Protein AF-A0A1E4SKK8-F1 (afdb_monomer_lite)

InterPro domains:
  IPR018789 Flocculin 11 domain [PF10182] (3-134)
  IPR018789 Flocculin 11 domain [PS51824] (1-191)
  IPR018789 Flocculin 11 domain [SM01213] (1-143)

Foldseek 3Di:
DPQDPFWDFAKAKDWQEWEDDDDQKIWTKIKMAGVVQLVCQLQCVVQWQFKWKADLVPDRIDTQDRSDPPHVFPGPRTGIDIDMHRFDDDLQWTWGDQFIKIKTARPDPDCDPSNVLCVVRGPNIDIQGEDPCQDPDPPDPPNRPHDPDDDDDDDDDDDRDDDDDDSVCSNVRTDSDSYYYIDIDHDPDDD

Organism: NCBI:txid984487

Radius of gyration: 17.77 Å; chains: 1; bounding box: 46×43×48 Å

Structure (mmCIF, N/CA/C/O backbone):
data_AF-A0A1E4SKK8-F1
#
_entry.id   AF-A0A1E4SKK8-F1
#
loop_
_atom_site.group_PDB
_atom_site.id
_atom_site.type_symbol
_atom_site.label_atom_id
_atom_site.label_alt_id
_atom_site.label_comp_id
_atom_site.label_asym_id
_atom_site.label_entity_id
_atom_site.label_seq_id
_atom_site.pdbx_PDB_ins_code
_atom_site.Cartn_x
_atom_site.Cartn_y
_atom_site.Cartn_z
_atom_site.occupancy
_atom_site.B_iso_or_equiv
_atom_site.auth_seq_id
_atom_site.auth_comp_id
_atom_site.auth_asym_id
_atom_site.auth_atom_id
_atom_site.pdbx_PDB_model_num
ATOM 1 N N . MET A 1 1 ? 1.471 24.139 2.148 1.00 39.22 1 MET A N 1
ATOM 2 C CA . MET A 1 1 ? 1.283 22.755 1.668 1.00 39.22 1 MET A CA 1
ATOM 3 C C . MET A 1 1 ? 2.633 22.273 1.172 1.00 39.22 1 MET A C 1
ATOM 5 O O . MET A 1 1 ? 3.193 22.936 0.310 1.00 39.22 1 MET A O 1
ATOM 9 N N . LYS A 1 2 ? 3.215 21.231 1.780 1.00 38.38 2 LYS A N 1
ATOM 10 C CA . LYS A 1 2 ? 4.421 20.597 1.225 1.00 38.38 2 LYS A CA 1
ATOM 11 C C . LYS A 1 2 ? 3.991 19.900 -0.062 1.00 38.38 2 LYS A C 1
ATOM 13 O O . LYS A 1 2 ? 3.121 19.039 -0.012 1.00 38.38 2 LYS A O 1
ATOM 18 N N . THR A 1 3 ? 4.541 20.325 -1.191 1.00 46.66 3 THR A N 1
ATOM 19 C CA . THR A 1 3 ? 4.382 19.633 -2.468 1.00 46.66 3 THR A CA 1
ATOM 20 C C . THR A 1 3 ? 4.998 18.249 -2.308 1.00 46.66 3 THR A C 1
ATOM 22 O O . THR A 1 3 ? 6.151 18.139 -1.888 1.00 46.66 3 THR A O 1
ATOM 25 N N . PHE A 1 4 ? 4.217 17.205 -2.561 1.00 59.50 4 PHE A N 1
ATOM 26 C CA . PHE A 1 4 ? 4.736 15.848 -2.658 1.00 59.50 4 PHE A CA 1
ATOM 27 C C . PHE A 1 4 ? 5.831 15.827 -3.736 1.00 59.50 4 PHE A C 1
ATOM 29 O O . PHE A 1 4 ? 5.624 16.352 -4.828 1.00 59.50 4 PHE A O 1
ATOM 36 N N . SER A 1 5 ? 7.016 15.321 -3.390 1.00 60.34 5 SER A N 1
ATOM 37 C CA . SER A 1 5 ? 8.196 15.304 -4.269 1.00 60.34 5 SER A CA 1
ATOM 38 C C . SER A 1 5 ? 8.601 13.897 -4.703 1.00 60.34 5 SER A C 1
ATOM 40 O O . SER A 1 5 ? 9.647 13.754 -5.327 1.00 60.34 5 SER A O 1
ATOM 42 N N . GLY A 1 6 ? 7.838 12.879 -4.299 1.00 76.25 6 GLY A N 1
ATOM 43 C CA . GLY A 1 6 ? 8.097 11.498 -4.684 1.00 76.25 6 GLY A CA 1
ATOM 44 C C . GLY A 1 6 ? 7.438 11.165 -6.014 1.00 76.25 6 GLY A C 1
ATOM 45 O O . GLY A 1 6 ? 6.439 11.776 -6.391 1.00 76.25 6 GLY A O 1
ATOM 46 N N . ASN A 1 7 ? 7.978 10.178 -6.715 1.00 90.62 7 ASN A N 1
ATOM 47 C CA . ASN A 1 7 ? 7.361 9.639 -7.918 1.00 90.62 7 ASN A CA 1
ATOM 48 C C . ASN A 1 7 ? 6.843 8.238 -7.609 1.00 90.62 7 ASN A C 1
ATOM 50 O O . ASN A 1 7 ? 7.615 7.292 -7.487 1.00 90.62 7 ASN A O 1
ATOM 54 N N . VAL A 1 8 ? 5.527 8.095 -7.479 1.00 94.19 8 VAL A N 1
ATOM 55 C CA . VAL A 1 8 ? 4.884 6.802 -7.202 1.00 94.19 8 VAL A CA 1
ATOM 56 C C . VAL A 1 8 ? 3.821 6.512 -8.251 1.00 94.19 8 VAL A C 1
ATOM 58 O O . VAL A 1 8 ? 3.273 7.459 -8.820 1.00 94.19 8 VAL A O 1
ATOM 61 N N . PRO A 1 9 ? 3.482 5.240 -8.510 1.00 94.25 9 PRO A N 1
ATOM 62 C CA . PRO A 1 9 ? 2.354 4.913 -9.369 1.00 94.25 9 PRO A CA 1
ATOM 63 C C . PRO A 1 9 ? 1.042 5.508 -8.841 1.00 94.25 9 PRO A C 1
ATOM 65 O O . PRO A 1 9 ? 0.829 5.633 -7.634 1.00 94.25 9 PRO A O 1
ATOM 68 N N . GLN A 1 10 ? 0.109 5.836 -9.725 1.00 94.75 10 GLN A N 1
ATOM 69 C CA . GLN A 1 10 ? -1.277 6.065 -9.324 1.00 94.75 10 GLN A CA 1
ATOM 70 C C . GLN A 1 10 ? -1.830 4.790 -8.695 1.00 94.75 10 GLN A C 1
ATOM 72 O O . GLN A 1 10 ? -1.583 3.688 -9.186 1.00 94.75 10 GLN A O 1
ATOM 77 N N . ALA A 1 11 ? -2.580 4.943 -7.610 1.00 96.12 11 ALA A N 1
ATOM 78 C CA . ALA A 1 11 ? -3.165 3.823 -6.898 1.00 96.12 11 ALA A CA 1
ATOM 79 C C . ALA A 1 11 ? -4.539 4.174 -6.333 1.00 96.12 11 ALA A C 1
ATOM 81 O O . ALA A 1 11 ? -4.875 5.334 -6.094 1.00 96.12 11 ALA A O 1
ATOM 82 N N . SER A 1 12 ? -5.324 3.131 -6.116 1.00 94.31 12 SER A N 1
ATOM 83 C CA . SER A 1 12 ? -6.617 3.156 -5.459 1.00 94.31 12 SER A CA 1
ATOM 84 C C . SER A 1 12 ? -6.571 2.263 -4.228 1.00 94.31 12 SER A C 1
ATOM 86 O O . SER A 1 12 ? -5.898 1.230 -4.200 1.00 94.31 12 SER A O 1
ATOM 88 N N . PHE A 1 13 ? -7.289 2.691 -3.199 1.00 94.69 13 PHE A N 1
ATOM 89 C CA . PHE A 1 13 ? -7.368 2.007 -1.922 1.00 94.69 13 PHE A CA 1
ATOM 90 C C . PHE A 1 13 ? -8.811 2.009 -1.452 1.00 94.69 13 PHE A C 1
ATOM 92 O O . PHE A 1 13 ? -9.490 3.036 -1.496 1.00 94.69 13 PHE A O 1
ATOM 99 N N . SER A 1 14 ? -9.287 0.849 -1.020 1.00 93.25 14 SER A N 1
ATOM 100 C CA . SER A 1 14 ? -10.635 0.701 -0.487 1.00 93.25 14 SER A CA 1
ATOM 101 C C . SER A 1 14 ? -10.693 -0.408 0.549 1.00 93.25 14 SER A C 1
ATOM 103 O O . SER A 1 14 ? -9.927 -1.370 0.509 1.00 93.25 14 SER A O 1
ATOM 105 N N . VAL A 1 15 ? -11.647 -0.296 1.464 1.00 92.38 15 VAL A N 1
ATOM 106 C CA . VAL A 1 15 ? -11.961 -1.344 2.433 1.00 92.38 15 VAL A CA 1
ATOM 107 C C . VAL A 1 15 ? -13.274 -1.995 2.024 1.00 92.38 15 VAL A C 1
ATOM 109 O O . VAL A 1 15 ? -14.270 -1.301 1.816 1.00 92.38 15 VAL A O 1
ATOM 112 N N . SER A 1 16 ? -13.274 -3.320 1.891 1.00 90.75 16 SER A N 1
ATOM 113 C CA . SER A 1 16 ? -14.461 -4.090 1.493 1.00 90.75 16 SER A CA 1
ATOM 114 C C . SER A 1 16 ? -15.176 -4.734 2.678 1.00 90.75 16 SER A C 1
ATOM 116 O O . SER A 1 16 ? -16.382 -4.964 2.596 1.00 90.75 16 SER A O 1
ATOM 118 N N . ASP A 1 17 ? -14.462 -4.998 3.775 1.00 90.44 17 ASP A N 1
ATOM 119 C CA . ASP A 1 17 ? -15.021 -5.633 4.968 1.00 90.44 17 ASP A CA 1
ATOM 120 C C . ASP A 1 17 ? -14.315 -5.179 6.253 1.00 90.44 17 ASP A C 1
ATOM 122 O O . ASP A 1 17 ? -13.115 -4.893 6.255 1.00 90.44 17 ASP A O 1
ATOM 126 N N . VAL A 1 18 ? -15.076 -5.130 7.348 1.00 91.19 18 VAL A N 1
ATOM 127 C CA . VAL A 1 18 ? -14.605 -4.784 8.693 1.00 91.19 18 VAL A CA 1
ATOM 128 C C . VAL A 1 18 ? -15.325 -5.655 9.716 1.00 91.19 18 VAL A C 1
ATOM 130 O O . VAL A 1 18 ? -16.541 -5.572 9.869 1.00 91.19 18 VAL A O 1
ATOM 133 N N . ALA A 1 19 ? -14.565 -6.416 10.498 1.00 91.00 19 ALA A N 1
ATOM 134 C CA . ALA A 1 19 ? -15.075 -7.239 11.585 1.00 91.00 19 ALA A CA 1
ATOM 135 C C . ALA A 1 19 ? -14.445 -6.836 12.924 1.00 91.00 19 ALA A C 1
ATOM 137 O O . ALA A 1 19 ? -13.225 -6.858 13.095 1.00 91.00 19 ALA A O 1
ATOM 138 N N . TRP A 1 20 ? -15.281 -6.492 13.903 1.00 92.62 20 TRP A N 1
ATOM 139 C CA . TRP A 1 20 ? -14.826 -6.204 15.264 1.00 92.62 20 TRP A CA 1
ATOM 140 C C . TRP A 1 20 ? -14.295 -7.466 15.953 1.00 92.62 20 TRP A C 1
ATOM 142 O O . TRP A 1 20 ? -14.904 -8.534 15.860 1.00 92.62 20 TRP A O 1
ATOM 152 N N . VAL A 1 21 ? -13.169 -7.332 16.660 1.00 90.50 21 VAL A N 1
ATOM 153 C CA . VAL A 1 21 ? -12.553 -8.416 17.437 1.00 90.50 21 VAL A CA 1
ATOM 154 C C . VAL A 1 21 ? -12.717 -8.165 18.933 1.00 90.50 21 VAL A C 1
ATOM 156 O O . VAL A 1 21 ? -13.334 -8.970 19.625 1.00 90.50 21 VAL A O 1
ATOM 159 N N . LYS A 1 22 ? -12.140 -7.069 19.437 1.00 90.19 22 LYS A N 1
ATOM 160 C CA . LYS A 1 22 ? -12.243 -6.612 20.833 1.00 90.19 22 LYS A CA 1
ATOM 161 C C . LYS A 1 22 ? -11.753 -5.176 20.939 1.00 90.19 22 LYS A C 1
ATOM 163 O O . LYS A 1 22 ? -10.887 -4.794 20.165 1.00 90.19 22 LYS A O 1
ATOM 168 N N . ASP A 1 23 ? -12.240 -4.407 21.907 1.00 90.56 23 ASP A N 1
ATOM 169 C CA . ASP A 1 23 ? -11.807 -3.018 22.120 1.00 90.56 23 ASP A CA 1
ATOM 170 C C . ASP A 1 23 ? -11.798 -2.222 20.798 1.00 90.56 23 ASP A C 1
ATOM 172 O O . ASP A 1 23 ? -12.817 -2.184 20.103 1.00 90.56 23 ASP A O 1
ATOM 176 N N . ASP A 1 24 ? -10.644 -1.662 20.431 1.00 92.38 24 ASP A N 1
ATOM 177 C CA . ASP A 1 24 ? -10.408 -0.923 19.189 1.00 92.38 24 ASP A CA 1
ATOM 178 C C . ASP A 1 24 ? -9.701 -1.780 18.117 1.00 92.38 24 ASP A C 1
ATOM 180 O O . ASP A 1 24 ? -9.084 -1.257 17.195 1.00 92.38 24 ASP A O 1
ATOM 184 N N . LEU A 1 25 ? -9.766 -3.105 18.249 1.00 94.50 25 LEU A N 1
ATOM 185 C CA . LEU A 1 25 ? -9.138 -4.086 17.370 1.00 94.50 25 LEU A CA 1
ATOM 186 C C . LEU A 1 25 ? -10.151 -4.645 16.364 1.00 94.50 25 LEU A C 1
ATOM 188 O O . LEU A 1 25 ? -11.196 -5.185 16.746 1.00 94.50 25 LEU A O 1
ATOM 192 N N . PHE A 1 26 ? -9.808 -4.574 15.081 1.00 93.94 26 PHE A N 1
ATOM 193 C CA . PHE A 1 26 ? -10.668 -4.977 13.971 1.00 93.94 26 PHE A CA 1
ATOM 194 C C . PHE A 1 26 ? -9.885 -5.807 12.957 1.00 93.94 26 PHE A C 1
ATOM 196 O O . PHE A 1 26 ? -8.715 -5.543 12.701 1.00 93.94 26 PHE A O 1
ATOM 203 N N . LYS A 1 27 ? -10.534 -6.798 12.347 1.00 95.25 27 LYS A N 1
ATOM 204 C CA . LYS A 1 27 ? -10.069 -7.399 11.095 1.00 95.25 27 LYS A CA 1
ATOM 205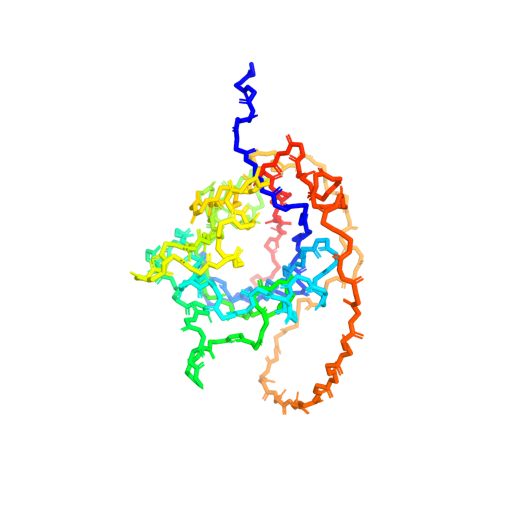 C C . LYS A 1 27 ? -10.627 -6.572 9.949 1.00 95.25 27 LYS A C 1
ATOM 207 O O . LYS A 1 27 ? -11.838 -6.394 9.877 1.00 95.25 27 LYS A O 1
ATOM 212 N N . VAL A 1 28 ? -9.762 -6.070 9.083 1.00 94.81 28 VAL A N 1
ATOM 213 C CA . VAL A 1 28 ? -10.143 -5.208 7.965 1.00 94.81 28 VAL A CA 1
ATOM 214 C C . VAL A 1 28 ? -9.631 -5.814 6.672 1.00 94.81 28 VAL A C 1
ATOM 216 O O . VAL A 1 28 ? -8.448 -6.131 6.571 1.00 94.81 28 VAL A O 1
ATOM 219 N N . THR A 1 29 ? -10.519 -5.972 5.693 1.00 96.00 29 THR A N 1
ATOM 220 C CA . THR A 1 29 ? -10.161 -6.424 4.346 1.00 96.00 29 THR A CA 1
ATOM 221 C C . THR A 1 29 ? -9.869 -5.217 3.473 1.00 96.00 29 THR A C 1
ATOM 223 O O . THR A 1 29 ? -10.766 -4.460 3.093 1.00 96.00 29 THR A O 1
ATOM 226 N N . ILE A 1 30 ? -8.584 -5.039 3.197 1.00 96.56 30 ILE A N 1
ATOM 227 C CA . ILE A 1 30 ? -8.019 -3.947 2.417 1.00 96.56 30 ILE A CA 1
ATOM 228 C C . ILE A 1 30 ? -7.865 -4.410 0.977 1.00 96.56 30 ILE A C 1
ATOM 230 O O . ILE A 1 30 ? -7.346 -5.496 0.740 1.00 96.56 30 ILE A O 1
ATOM 234 N N . ASN A 1 31 ? -8.254 -3.558 0.034 1.00 97.06 31 ASN A N 1
ATOM 235 C CA . ASN A 1 31 ? -8.040 -3.746 -1.393 1.00 97.06 31 ASN A CA 1
ATOM 236 C C . ASN A 1 31 ? -7.175 -2.597 -1.901 1.00 97.06 31 ASN A C 1
ATOM 238 O O . ASN A 1 31 ? -7.507 -1.424 -1.696 1.00 97.06 31 ASN A O 1
ATOM 242 N N . PHE A 1 32 ? -6.093 -2.946 -2.579 1.00 97.81 32 PHE A N 1
ATOM 243 C CA . PHE A 1 32 ? -5.159 -2.002 -3.166 1.00 97.81 32 PHE A CA 1
ATOM 244 C C . PHE A 1 32 ? -4.953 -2.351 -4.634 1.00 97.81 32 PHE A C 1
ATOM 246 O O . PHE A 1 32 ? -4.775 -3.518 -4.983 1.00 97.81 32 PHE A O 1
ATOM 253 N N . GLU A 1 33 ? -4.974 -1.339 -5.492 1.00 97.69 33 GLU A N 1
ATOM 254 C CA . GLU A 1 33 ? -4.747 -1.509 -6.921 1.00 97.69 33 GLU A CA 1
ATOM 255 C C . GLU A 1 33 ? -4.051 -0.283 -7.508 1.00 97.69 33 GLU A C 1
ATOM 257 O O . GLU A 1 33 ? -4.553 0.835 -7.411 1.00 97.69 33 GLU A O 1
ATOM 262 N N . THR A 1 34 ? -2.906 -0.512 -8.142 1.00 95.25 34 THR A N 1
ATOM 263 C CA . THR A 1 34 ? -2.186 0.475 -8.954 1.00 95.25 34 THR A CA 1
ATOM 264 C C . THR A 1 34 ? -2.818 0.634 -10.335 1.00 95.25 34 THR A C 1
ATOM 266 O O . THR A 1 34 ? -3.520 -0.251 -10.833 1.00 95.25 34 THR A O 1
ATOM 269 N N . ILE A 1 35 ? -2.542 1.762 -10.983 1.00 91.88 35 ILE A N 1
ATOM 270 C CA . ILE A 1 35 ? -2.867 1.969 -12.391 1.00 91.88 35 ILE A CA 1
ATOM 271 C C . ILE A 1 35 ? -2.206 0.886 -13.243 1.00 91.88 35 ILE A C 1
ATOM 273 O O . ILE A 1 35 ? -1.032 0.574 -13.065 1.00 91.88 35 ILE A O 1
ATOM 277 N N . GLU A 1 36 ? -2.968 0.306 -14.172 1.00 91.38 36 GLU A N 1
ATOM 278 C CA . GLU A 1 36 ? -2.446 -0.700 -15.110 1.00 91.38 36 GLU A CA 1
ATOM 279 C C . GLU A 1 36 ? -1.759 -1.880 -14.393 1.00 91.38 36 GLU A C 1
ATOM 281 O O . GLU A 1 36 ? -0.770 -2.444 -14.866 1.00 91.38 36 GLU A O 1
ATOM 286 N N . SER A 1 37 ? -2.326 -2.267 -13.244 1.00 91.06 37 SER A N 1
ATOM 287 C CA . SER A 1 37 ? -1.807 -3.272 -12.315 1.00 91.06 37 SER A CA 1
ATOM 288 C C . SER A 1 37 ? -1.285 -4.539 -13.000 1.00 91.06 37 SER A C 1
ATOM 290 O O . SER A 1 37 ? -0.151 -4.953 -12.757 1.00 91.06 37 SER A O 1
ATOM 292 N N . ALA A 1 38 ? -2.052 -5.127 -13.918 1.00 89.81 38 ALA A N 1
ATOM 293 C CA . ALA A 1 38 ? -1.635 -6.321 -14.651 1.00 89.81 38 ALA A CA 1
ATOM 294 C C . ALA A 1 38 ? -0.331 -6.119 -15.449 1.00 89.81 38 ALA A C 1
ATOM 296 O O . ALA A 1 38 ? 0.523 -7.003 -15.445 1.00 89.81 38 ALA A O 1
ATOM 297 N N . LYS A 1 39 ? -0.150 -4.956 -16.093 1.00 89.88 39 LYS A N 1
ATOM 298 C CA . LYS A 1 39 ? 1.061 -4.632 -16.867 1.00 89.88 39 LYS A CA 1
ATOM 299 C C . LYS A 1 39 ? 2.254 -4.380 -15.951 1.00 89.88 39 LYS A C 1
ATOM 301 O O . LYS A 1 39 ? 3.341 -4.878 -16.229 1.00 89.88 39 LYS A O 1
ATOM 306 N N . LEU A 1 40 ? 2.050 -3.631 -14.864 1.00 90.88 40 LEU A N 1
ATOM 307 C CA . LEU A 1 40 ? 3.099 -3.379 -13.874 1.00 90.88 40 LEU A CA 1
ATOM 308 C C . LEU A 1 40 ? 3.578 -4.681 -13.233 1.00 90.88 40 LEU A C 1
ATOM 310 O O . LEU A 1 40 ? 4.779 -4.902 -13.126 1.00 90.88 40 LEU A O 1
ATOM 314 N N . PHE A 1 41 ? 2.647 -5.562 -12.870 1.00 92.06 41 PHE A N 1
ATOM 315 C CA . PHE A 1 41 ? 2.979 -6.849 -12.276 1.00 92.06 41 PHE A CA 1
ATOM 316 C C . PHE A 1 41 ? 3.736 -7.741 -13.256 1.00 92.06 41 PHE A C 1
ATOM 318 O O . PHE A 1 41 ? 4.846 -8.167 -12.958 1.00 92.06 41 PHE A O 1
ATOM 325 N N . ALA A 1 42 ? 3.186 -7.950 -14.457 1.00 89.31 42 ALA A N 1
ATOM 326 C CA . ALA A 1 42 ? 3.810 -8.803 -15.466 1.00 89.31 42 ALA A CA 1
ATOM 327 C C . ALA A 1 42 ? 5.238 -8.361 -15.819 1.00 89.31 42 ALA A C 1
ATOM 329 O O . ALA A 1 42 ? 6.076 -9.204 -16.122 1.00 89.31 42 ALA A O 1
ATOM 330 N N . LYS A 1 43 ? 5.516 -7.051 -15.776 1.00 88.00 43 LYS A N 1
ATOM 331 C CA . LYS A 1 43 ? 6.822 -6.503 -16.141 1.00 88.00 43 LYS A CA 1
ATOM 332 C C . LYS A 1 43 ? 7.817 -6.401 -14.983 1.00 88.00 43 LYS A C 1
ATOM 334 O O . LYS A 1 43 ? 9.009 -6.543 -15.225 1.00 88.00 43 LYS A O 1
ATOM 339 N N . PHE A 1 44 ? 7.361 -6.104 -13.768 1.00 89.38 44 PHE A N 1
ATOM 340 C CA . PHE A 1 44 ? 8.243 -5.694 -12.667 1.00 89.38 44 PHE A CA 1
ATOM 341 C C . PHE A 1 44 ? 8.132 -6.567 -11.402 1.00 89.38 44 PHE A C 1
ATOM 343 O O . PHE A 1 44 ? 8.752 -6.238 -10.396 1.00 89.38 44 PHE A O 1
ATOM 350 N N . GLN A 1 45 ? 7.373 -7.671 -11.417 1.00 89.00 45 GLN A N 1
ATOM 351 C CA . GLN A 1 45 ? 7.212 -8.562 -10.248 1.00 89.00 45 GLN A CA 1
ATOM 352 C C . GLN A 1 45 ? 8.518 -9.062 -9.638 1.00 89.00 45 GLN A C 1
ATOM 354 O O . GLN A 1 45 ? 8.613 -9.115 -8.415 1.00 89.00 45 GLN A O 1
ATOM 359 N N . ASP A 1 46 ? 9.520 -9.352 -10.465 1.00 88.19 46 ASP A N 1
ATOM 360 C CA . ASP A 1 46 ? 10.803 -9.889 -10.005 1.00 88.19 46 ASP A CA 1
ATOM 361 C C . ASP A 1 46 ? 11.754 -8.791 -9.490 1.00 88.19 46 ASP A C 1
ATOM 363 O O . ASP A 1 46 ? 12.797 -9.088 -8.912 1.00 88.19 46 ASP A O 1
ATOM 367 N N . GLU A 1 47 ? 11.396 -7.516 -9.678 1.00 90.31 47 GLU A N 1
ATOM 368 C CA . GLU A 1 47 ? 12.219 -6.360 -9.300 1.00 90.31 47 GLU A CA 1
ATOM 369 C C . GLU A 1 47 ? 11.857 -5.794 -7.919 1.00 90.31 47 GLU A C 1
ATOM 371 O O . GLU A 1 47 ? 12.649 -5.071 -7.307 1.00 90.31 47 GLU A O 1
ATOM 376 N N . LEU A 1 48 ? 10.653 -6.087 -7.419 1.00 91.75 48 LEU A N 1
ATOM 377 C CA . LEU A 1 48 ? 10.219 -5.644 -6.099 1.00 91.75 48 LEU A CA 1
ATOM 378 C C . LEU A 1 48 ? 10.828 -6.553 -5.023 1.00 91.75 48 LEU A C 1
ATOM 380 O O . LEU A 1 48 ? 10.501 -7.735 -4.958 1.00 91.75 48 LEU A O 1
ATOM 384 N N . SER A 1 49 ? 11.656 -5.983 -4.140 1.00 93.56 49 SER A N 1
ATOM 385 C CA . SER A 1 49 ? 12.233 -6.708 -2.999 1.00 93.56 49 SER A CA 1
ATOM 386 C C . SER A 1 49 ? 11.151 -7.086 -1.996 1.00 93.56 49 SER A C 1
ATOM 388 O O . SER A 1 49 ? 11.022 -8.252 -1.633 1.00 93.56 49 SER A O 1
ATOM 390 N N . ASP A 1 50 ? 10.370 -6.105 -1.540 1.00 95.56 50 ASP A N 1
ATOM 391 C CA . ASP A 1 50 ? 9.305 -6.357 -0.578 1.00 95.56 50 ASP A CA 1
ATOM 392 C C . ASP A 1 50 ? 8.188 -5.306 -0.596 1.00 95.56 50 ASP A C 1
ATOM 394 O O . ASP A 1 50 ? 8.389 -4.135 -0.933 1.00 95.56 50 ASP A O 1
ATOM 398 N N . LEU A 1 51 ? 6.992 -5.760 -0.210 1.00 97.19 51 LEU A N 1
ATOM 399 C CA . LEU A 1 51 ? 5.833 -4.932 0.123 1.00 97.19 51 LEU A CA 1
ATOM 400 C C . LEU A 1 51 ? 5.452 -5.194 1.572 1.00 97.19 51 LEU A C 1
ATOM 402 O O . LEU A 1 51 ? 5.245 -6.349 1.964 1.00 97.19 51 LEU A O 1
ATOM 406 N N . LYS A 1 52 ? 5.282 -4.126 2.348 1.00 97.69 52 LYS A N 1
ATOM 407 C CA . LYS A 1 52 ? 4.857 -4.206 3.746 1.00 97.69 52 LYS A CA 1
ATOM 408 C C . LYS A 1 52 ? 3.683 -3.286 4.038 1.00 97.69 52 LYS A C 1
ATOM 410 O O . LYS A 1 52 ? 3.540 -2.228 3.429 1.00 97.69 52 LYS A O 1
ATOM 415 N N . LEU A 1 53 ? 2.867 -3.682 5.009 1.00 97.69 53 LEU A N 1
ATOM 416 C CA . LEU A 1 53 ? 1.988 -2.752 5.714 1.00 97.69 53 LEU A CA 1
ATOM 417 C C . LEU A 1 53 ? 2.684 -2.323 6.996 1.00 97.69 53 LEU A C 1
ATOM 419 O O . LEU A 1 53 ? 3.115 -3.182 7.760 1.00 97.69 53 LEU A O 1
ATOM 423 N N . GLU A 1 54 ? 2.774 -1.024 7.236 1.00 96.88 54 GLU A N 1
ATOM 424 C CA . GLU A 1 54 ? 3.375 -0.469 8.446 1.00 96.88 54 GLU A CA 1
ATOM 425 C C . GLU A 1 54 ? 2.315 0.218 9.312 1.00 96.88 54 GLU A C 1
ATOM 427 O O . GLU A 1 54 ? 1.270 0.663 8.824 1.00 96.88 54 GLU A O 1
ATOM 432 N N . ASN A 1 55 ? 2.595 0.302 10.614 1.00 95.81 55 ASN A N 1
ATOM 433 C CA . ASN A 1 55 ? 1.801 1.053 11.590 1.00 95.81 55 ASN A CA 1
ATOM 434 C C . ASN A 1 55 ? 0.327 0.615 11.659 1.00 95.81 55 ASN A C 1
ATOM 436 O O . ASN A 1 55 ? -0.591 1.430 11.752 1.00 95.81 55 ASN A O 1
ATOM 440 N N . THR A 1 56 ? 0.074 -0.696 11.674 1.00 94.12 56 THR A N 1
ATOM 441 C CA . THR A 1 56 ? -1.288 -1.245 11.845 1.00 94.12 56 THR A CA 1
ATOM 442 C C . THR A 1 56 ? -1.871 -1.002 13.245 1.00 94.12 56 THR A C 1
ATOM 444 O O . THR A 1 56 ? -3.051 -1.261 13.492 1.00 94.12 56 THR A O 1
ATOM 447 N N . GLY A 1 57 ? -1.035 -0.540 14.182 1.00 90.12 57 GLY A N 1
ATOM 448 C CA . GLY A 1 57 ? -1.356 -0.365 15.598 1.00 90.12 57 GLY A CA 1
ATOM 449 C C . GLY A 1 57 ? -1.405 -1.677 16.396 1.00 90.12 57 GLY A C 1
ATOM 450 O O . GLY A 1 57 ? -1.738 -1.653 17.584 1.00 90.12 57 GLY A O 1
ATOM 451 N N . VAL A 1 58 ? -1.084 -2.806 15.754 1.00 91.25 58 VAL A N 1
ATOM 452 C CA . VAL A 1 58 ? -0.963 -4.142 16.364 1.00 91.25 58 VAL A CA 1
ATOM 453 C C . VAL A 1 58 ? 0.449 -4.679 16.176 1.00 91.25 58 VAL A C 1
ATOM 455 O O . VAL A 1 58 ? 1.100 -5.051 17.146 1.00 91.25 58 VAL A O 1
ATOM 458 N N . GLU A 1 59 ? 0.900 -4.689 14.925 1.00 86.12 59 GLU A N 1
ATOM 459 C CA . GLU A 1 59 ? 2.255 -5.030 14.504 1.00 86.12 59 GLU A CA 1
ATOM 460 C C . GLU A 1 59 ? 2.856 -3.811 13.797 1.00 86.12 59 GLU A C 1
ATOM 462 O O . GLU A 1 59 ? 2.150 -3.112 13.054 1.00 86.12 59 GLU A O 1
ATOM 467 N N . ASP A 1 60 ? 4.143 -3.558 14.042 1.00 84.12 60 ASP A N 1
ATOM 468 C CA . ASP A 1 60 ? 4.861 -2.433 13.436 1.00 84.12 60 ASP A CA 1
ATOM 469 C C . ASP A 1 60 ? 4.983 -2.617 11.918 1.00 84.12 60 ASP A C 1
ATOM 471 O O . ASP A 1 60 ? 4.777 -1.667 11.167 1.00 84.12 60 ASP A O 1
ATOM 475 N N . GLU A 1 61 ? 5.227 -3.853 11.468 1.00 92.31 61 GLU A N 1
ATOM 476 C CA . GLU A 1 61 ? 5.347 -4.215 10.057 1.00 92.31 61 GLU A CA 1
ATOM 477 C C . GLU A 1 61 ? 4.706 -5.581 9.771 1.00 92.31 61 GLU A C 1
ATOM 479 O O . GLU A 1 61 ? 4.928 -6.555 10.490 1.00 92.31 61 GLU A O 1
ATOM 484 N N . ILE A 1 62 ? 3.975 -5.676 8.661 1.00 95.56 62 ILE A N 1
ATOM 485 C CA . ILE A 1 62 ? 3.423 -6.920 8.125 1.00 95.56 62 ILE A CA 1
ATOM 486 C C . ILE A 1 62 ? 3.981 -7.126 6.719 1.00 95.56 62 ILE A C 1
ATOM 488 O O . ILE A 1 62 ? 3.612 -6.400 5.798 1.00 95.56 62 ILE A O 1
ATOM 492 N N . LEU A 1 63 ? 4.827 -8.144 6.534 1.00 96.69 63 LEU A N 1
ATOM 493 C CA . LEU A 1 63 ? 5.305 -8.541 5.207 1.00 96.69 63 LEU A CA 1
ATOM 494 C C . LEU A 1 63 ? 4.149 -9.116 4.382 1.00 96.69 63 LEU A C 1
ATOM 496 O O . LEU A 1 63 ? 3.512 -10.091 4.790 1.00 96.69 63 LEU A O 1
ATOM 500 N N . MET A 1 64 ? 3.888 -8.491 3.237 1.00 97.00 64 MET A N 1
ATOM 501 C CA . MET A 1 64 ? 2.824 -8.866 2.309 1.00 97.00 64 MET A CA 1
ATOM 502 C C . MET A 1 64 ? 3.384 -9.589 1.092 1.00 97.00 64 MET A C 1
ATOM 504 O O . MET A 1 64 ? 2.854 -10.629 0.711 1.00 97.00 64 MET A O 1
ATOM 508 N N . TRP A 1 65 ? 4.460 -9.055 0.516 1.00 95.50 65 TRP A N 1
ATOM 509 C CA . TRP A 1 65 ? 5.129 -9.596 -0.662 1.00 95.50 65 TRP A CA 1
ATOM 510 C C . TRP A 1 65 ? 6.635 -9.607 -0.449 1.00 95.50 65 TRP A C 1
ATOM 512 O O . TRP A 1 65 ? 7.180 -8.643 0.083 1.00 95.50 65 TRP A O 1
ATOM 522 N N . ASP A 1 66 ? 7.279 -10.667 -0.913 1.00 93.62 66 ASP A N 1
ATOM 523 C CA . ASP A 1 66 ? 8.733 -10.824 -1.017 1.00 93.62 66 ASP A CA 1
ATOM 524 C C . ASP A 1 66 ? 9.146 -11.619 -2.274 1.00 93.62 66 ASP A C 1
ATOM 526 O O . ASP A 1 66 ? 10.264 -12.124 -2.363 1.00 93.62 66 ASP A O 1
ATOM 530 N N . GLY A 1 67 ? 8.214 -11.808 -3.219 1.00 87.94 67 GLY A N 1
ATOM 531 C CA . GLY A 1 67 ? 8.409 -12.614 -4.429 1.00 87.94 67 GLY A CA 1
ATOM 532 C C . GLY A 1 67 ? 8.489 -14.128 -4.193 1.00 87.94 67 GLY A C 1
ATOM 533 O O . GLY A 1 67 ? 8.640 -14.890 -5.146 1.00 87.94 67 GLY A O 1
ATOM 534 N N . SER A 1 68 ? 8.387 -14.599 -2.945 1.00 90.00 68 SER A N 1
ATOM 535 C CA . SER A 1 68 ? 8.446 -16.024 -2.615 1.00 90.00 68 SER A CA 1
ATOM 536 C C . SER A 1 68 ? 7.066 -16.687 -2.617 1.00 90.00 68 SER A C 1
ATOM 538 O O . SER A 1 68 ? 6.027 -16.038 -2.496 1.00 90.00 68 SER A O 1
ATOM 540 N N . SER A 1 69 ? 7.042 -18.024 -2.622 1.00 88.12 69 SER A N 1
ATOM 541 C CA . SER A 1 69 ? 5.814 -18.813 -2.435 1.00 88.12 69 SER A CA 1
ATOM 542 C C . SER A 1 69 ? 5.149 -18.636 -1.060 1.00 88.12 69 SER A C 1
ATOM 544 O O . SER A 1 69 ? 4.096 -19.219 -0.816 1.00 88.12 69 SER A O 1
ATOM 546 N N . HIS A 1 70 ? 5.783 -17.909 -0.135 1.00 89.56 70 HIS A N 1
ATOM 547 C CA . HIS A 1 70 ? 5.255 -17.605 1.196 1.00 89.56 70 HIS A CA 1
ATOM 548 C C . HIS A 1 70 ? 4.687 -16.185 1.313 1.00 89.56 70 HIS A C 1
ATOM 550 O O . HIS A 1 70 ? 4.210 -15.815 2.389 1.00 89.56 70 HIS A O 1
ATOM 556 N N . SER A 1 71 ? 4.707 -15.406 0.227 1.00 92.19 71 SER A N 1
ATOM 557 C CA . SER A 1 71 ? 4.028 -14.114 0.160 1.00 92.19 71 SER A CA 1
ATOM 558 C C . SER A 1 71 ? 2.544 -14.247 0.535 1.00 92.19 71 SER A C 1
ATOM 560 O O . SER A 1 71 ? 1.881 -15.236 0.222 1.00 92.19 71 SER A O 1
ATOM 562 N N . LYS A 1 72 ? 2.009 -13.243 1.240 1.00 94.31 72 LYS A N 1
ATOM 563 C CA . LYS A 1 72 ? 0.599 -13.200 1.674 1.00 94.31 72 LYS A CA 1
ATOM 564 C C . LYS A 1 72 ? -0.353 -12.756 0.565 1.00 94.31 72 LYS A C 1
ATOM 566 O O . LYS A 1 72 ? -1.567 -12.843 0.741 1.00 94.31 72 LYS A O 1
ATOM 571 N N . ILE A 1 73 ? 0.188 -12.217 -0.522 1.00 95.19 73 ILE A N 1
ATOM 572 C CA . ILE A 1 73 ? -0.537 -11.765 -1.707 1.00 95.19 73 ILE A CA 1
ATOM 573 C C . ILE A 1 73 ? 0.142 -12.331 -2.953 1.00 95.19 73 ILE A C 1
ATOM 575 O O . ILE A 1 73 ? 1.351 -12.539 -2.948 1.00 95.19 73 ILE A O 1
ATOM 579 N N . ASP A 1 74 ? -0.629 -12.530 -4.021 1.00 92.88 74 ASP A N 1
ATOM 580 C CA . ASP A 1 74 ? -0.124 -13.097 -5.281 1.00 92.88 74 ASP A CA 1
ATOM 581 C C . ASP A 1 74 ? 0.320 -12.030 -6.290 1.00 92.88 74 ASP A C 1
ATOM 583 O O . ASP A 1 74 ? 0.962 -12.345 -7.288 1.00 92.88 74 ASP A O 1
ATOM 587 N N . ASN A 1 75 ? -0.057 -10.768 -6.066 1.00 93.56 75 ASN A N 1
ATOM 588 C CA . ASN A 1 75 ? 0.248 -9.666 -6.965 1.00 93.56 75 ASN A CA 1
ATOM 589 C C . ASN A 1 75 ? 0.438 -8.360 -6.181 1.00 93.56 75 ASN A C 1
ATOM 591 O O . ASN A 1 75 ? -0.511 -7.848 -5.594 1.00 93.56 75 ASN A O 1
ATOM 595 N N . PHE A 1 76 ? 1.645 -7.786 -6.204 1.00 95.19 76 PHE A N 1
ATOM 596 C CA . PHE A 1 76 ? 1.964 -6.552 -5.469 1.00 95.19 76 PHE A CA 1
ATOM 597 C C . PHE A 1 76 ? 1.186 -5.317 -5.960 1.00 95.19 76 PHE A C 1
ATOM 599 O O . PHE A 1 76 ? 0.994 -4.357 -5.212 1.00 95.19 76 PHE A O 1
ATOM 606 N N . SER A 1 77 ? 0.754 -5.322 -7.220 1.00 94.75 77 SER A N 1
ATOM 607 C CA . SER A 1 77 ? 0.160 -4.180 -7.911 1.00 94.75 77 SER A CA 1
ATOM 608 C C . SER A 1 77 ? -1.375 -4.199 -7.872 1.00 94.75 77 SER A C 1
ATOM 610 O O . SER A 1 77 ? -1.994 -3.165 -8.133 1.00 94.75 77 SER A O 1
ATOM 612 N N . LYS A 1 78 ? -1.989 -5.347 -7.540 1.00 97.38 78 LYS A N 1
ATOM 613 C CA . LYS A 1 78 ? -3.425 -5.518 -7.274 1.00 97.38 78 LYS A CA 1
ATOM 614 C C . LYS A 1 78 ? -3.665 -6.683 -6.321 1.00 97.38 78 LYS A C 1
ATOM 616 O O . LYS A 1 78 ? -3.492 -7.838 -6.701 1.00 97.38 78 LYS A O 1
ATOM 621 N N . TRP A 1 79 ? -4.153 -6.391 -5.123 1.00 97.38 79 TRP A N 1
ATOM 622 C CA . TRP A 1 79 ? -4.382 -7.407 -4.101 1.00 97.38 79 TRP A CA 1
ATOM 623 C C . TRP A 1 79 ? -5.508 -7.035 -3.140 1.00 97.38 79 TRP A C 1
ATOM 625 O O . TRP A 1 79 ? -5.906 -5.877 -3.009 1.00 97.38 79 TRP A O 1
ATOM 635 N N . SER A 1 80 ? -6.002 -8.058 -2.446 1.00 96.88 80 SER A N 1
ATOM 636 C CA . SER A 1 80 ? -6.912 -7.935 -1.314 1.00 96.88 80 SER A CA 1
ATOM 637 C C . SER A 1 80 ? -6.374 -8.772 -0.162 1.00 96.88 80 SER A C 1
ATOM 639 O O . SER A 1 80 ? -6.003 -9.926 -0.368 1.00 96.88 80 SER A O 1
ATOM 641 N N . SER A 1 81 ? -6.336 -8.217 1.048 1.00 96.56 81 SER A N 1
ATOM 642 C CA . SER A 1 81 ? -5.900 -8.956 2.232 1.00 96.56 81 SER A CA 1
ATOM 643 C C . SER A 1 81 ? -6.609 -8.493 3.495 1.00 96.56 81 SER A C 1
ATOM 645 O O . SER A 1 81 ? -6.882 -7.306 3.678 1.00 96.56 81 SER A O 1
ATOM 647 N N . THR A 1 82 ? -6.903 -9.449 4.375 1.00 96.31 82 THR A N 1
ATOM 648 C CA . THR A 1 82 ? -7.502 -9.188 5.682 1.00 96.31 82 THR A CA 1
ATOM 649 C C . THR A 1 82 ? -6.412 -9.088 6.736 1.00 96.31 82 THR A C 1
ATOM 651 O O . THR A 1 82 ? -5.722 -10.066 7.023 1.00 96.31 82 THR A O 1
ATOM 654 N N . VAL A 1 83 ? -6.301 -7.921 7.366 1.00 96.00 83 VAL A N 1
ATOM 655 C CA . VAL A 1 83 ? -5.301 -7.649 8.401 1.00 96.00 83 VAL A CA 1
ATOM 656 C C . VAL A 1 83 ? -5.944 -7.191 9.695 1.00 96.00 83 VAL A C 1
ATOM 658 O O . VAL A 1 83 ? -7.052 -6.657 9.717 1.00 96.00 83 VAL A O 1
ATOM 661 N N . LEU A 1 84 ? -5.253 -7.453 10.798 1.00 96.06 84 LEU A N 1
ATOM 662 C CA . LEU A 1 84 ? -5.671 -7.010 12.116 1.00 96.06 84 LEU A CA 1
ATOM 663 C C . LEU A 1 84 ? -5.144 -5.592 12.338 1.00 96.06 84 LEU A C 1
ATOM 665 O O . LEU A 1 84 ? -3.944 -5.363 12.233 1.00 96.06 84 LEU A O 1
ATOM 669 N N . VAL A 1 85 ? -6.033 -4.653 12.642 1.00 96.25 85 VAL A N 1
ATOM 670 C CA . VAL A 1 85 ? -5.687 -3.247 12.868 1.00 96.25 85 VAL A CA 1
ATOM 671 C C . VAL A 1 85 ? -6.240 -2.773 14.199 1.00 96.25 85 VAL A C 1
ATOM 673 O O . VAL A 1 85 ? -7.334 -3.172 14.612 1.00 96.25 85 VAL A O 1
ATOM 676 N N . LYS A 1 86 ? -5.499 -1.887 14.857 1.00 96.62 86 LYS A N 1
ATOM 677 C CA . LYS A 1 86 ? -5.991 -1.123 15.997 1.00 96.62 86 LYS A CA 1
ATOM 678 C C . LYS A 1 86 ? -6.437 0.243 15.492 1.00 96.62 86 LYS A C 1
ATOM 680 O O . LYS A 1 86 ? -5.610 1.099 15.205 1.00 96.62 86 LYS A O 1
ATOM 685 N N . ALA A 1 87 ? -7.742 0.413 15.347 1.00 94.75 87 ALA A N 1
ATOM 686 C CA . ALA A 1 87 ? -8.335 1.595 14.746 1.00 94.75 87 ALA A CA 1
ATOM 687 C C . ALA A 1 87 ? -8.075 2.867 15.571 1.00 94.75 87 ALA A C 1
ATOM 689 O O . ALA A 1 87 ? -8.115 2.846 16.806 1.00 94.75 87 ALA A O 1
ATOM 690 N N . SER A 1 88 ? -7.884 3.983 14.872 1.00 95.00 88 SER A N 1
ATOM 691 C CA . SER A 1 88 ? -7.903 5.324 15.458 1.00 95.00 88 SER A CA 1
ATOM 692 C C . SER A 1 88 ? -9.337 5.810 15.646 1.00 95.00 88 SER A C 1
ATOM 694 O O . SER A 1 88 ? -10.251 5.357 14.955 1.00 95.00 88 SER A O 1
ATOM 696 N N . LYS A 1 89 ? -9.547 6.763 16.558 1.00 92.50 89 LYS A N 1
ATOM 697 C CA . LYS A 1 89 ? -10.858 7.385 16.791 1.00 92.50 89 LYS A CA 1
ATOM 698 C C . LYS A 1 89 ? -10.829 8.856 16.415 1.00 92.50 89 LYS A C 1
ATOM 700 O O . LYS A 1 89 ? -10.092 9.618 17.032 1.00 92.50 89 LYS A O 1
ATOM 705 N N . HIS A 1 90 ? -11.693 9.247 15.482 1.00 92.06 90 HIS A N 1
ATOM 706 C CA . HIS A 1 90 ? -11.861 10.633 15.036 1.00 92.06 90 HIS A CA 1
ATOM 707 C C . HIS A 1 90 ? -13.341 10.928 14.822 1.00 92.06 90 HIS A C 1
ATOM 709 O O . HIS A 1 90 ? -14.017 10.170 14.137 1.00 92.06 90 HIS A O 1
ATOM 715 N N . ASN A 1 91 ? -13.852 12.028 15.386 1.00 86.69 91 ASN A N 1
ATOM 716 C CA . ASN A 1 91 ? -15.243 12.473 15.195 1.00 86.69 91 ASN A CA 1
ATOM 717 C C . ASN A 1 91 ? -16.299 11.366 15.442 1.00 86.69 91 ASN A C 1
ATOM 719 O O . ASN A 1 91 ? -17.205 11.185 14.634 1.00 86.69 91 ASN A O 1
ATOM 723 N N . ASP A 1 92 ? -16.151 10.595 16.528 1.00 85.31 92 ASP A N 1
ATOM 724 C CA . ASP A 1 92 ? -16.995 9.433 16.882 1.00 85.31 92 ASP A CA 1
ATOM 725 C C . ASP A 1 92 ? -16.993 8.264 15.871 1.00 85.31 92 ASP A C 1
ATOM 727 O O . ASP A 1 92 ? -17.775 7.315 15.993 1.00 85.31 92 ASP A O 1
ATOM 731 N N . LEU A 1 93 ? -16.077 8.286 14.902 1.00 88.75 93 LEU A N 1
ATOM 732 C CA . LEU A 1 93 ? -15.823 7.201 13.961 1.00 88.75 93 LEU A CA 1
ATOM 733 C C . LEU A 1 93 ? -14.560 6.434 14.347 1.00 88.75 93 LEU A C 1
ATOM 735 O O . LEU A 1 93 ? -13.618 6.978 14.927 1.00 88.75 93 LEU A O 1
ATOM 739 N N . TYR A 1 94 ? -14.544 5.159 13.977 1.00 92.25 94 TYR A N 1
ATOM 740 C CA . TYR A 1 94 ? -13.327 4.368 13.900 1.00 92.25 94 TYR A CA 1
ATOM 741 C C . TYR A 1 94 ? -12.716 4.554 12.520 1.00 92.25 94 TYR A C 1
ATOM 743 O O . TYR A 1 94 ? -13.431 4.452 11.533 1.00 92.25 94 TYR A O 1
ATOM 751 N N . CYS A 1 95 ? -11.419 4.805 12.441 1.00 94.44 95 CYS A N 1
ATOM 752 C CA . CYS A 1 95 ? -10.686 4.919 11.186 1.00 94.44 95 CYS A CA 1
ATOM 753 C C . CYS A 1 95 ? -9.517 3.939 11.173 1.00 94.44 95 CYS A C 1
ATOM 755 O O . CYS A 1 95 ? -9.077 3.460 12.225 1.00 94.44 95 CYS A O 1
ATOM 757 N N . LEU A 1 96 ? -8.976 3.664 9.986 1.00 95.00 96 LEU A N 1
ATOM 758 C CA . LEU A 1 96 ? -7.659 3.040 9.913 1.00 95.00 96 LEU A CA 1
ATOM 759 C C . LEU A 1 96 ? -6.624 3.905 10.662 1.00 95.00 96 LEU A C 1
ATOM 761 O O . LEU A 1 96 ? -6.825 5.120 10.772 1.00 95.00 96 LEU A O 1
ATOM 765 N N . PRO A 1 97 ? -5.552 3.290 11.200 1.00 95.75 97 PRO A N 1
ATOM 766 C CA . PRO A 1 97 ? -4.541 4.003 11.977 1.00 95.75 97 PRO A CA 1
ATOM 767 C C . PRO A 1 97 ? -4.007 5.246 11.254 1.00 95.75 97 PRO A C 1
ATOM 769 O O . PRO A 1 97 ? -3.823 5.235 10.037 1.00 95.75 97 PRO A O 1
ATOM 772 N N . ASP A 1 98 ? -3.722 6.307 12.010 1.00 93.88 98 ASP A N 1
ATOM 773 C CA . ASP A 1 98 ? -3.380 7.632 11.455 1.00 93.88 98 ASP A CA 1
ATOM 774 C C . ASP A 1 98 ? -2.091 7.633 10.637 1.00 93.88 98 ASP A C 1
ATOM 776 O O . ASP A 1 98 ? -1.926 8.462 9.741 1.00 93.88 98 ASP A O 1
ATOM 780 N N . ASP A 1 99 ? -1.188 6.720 10.980 1.00 94.25 99 ASP A N 1
ATOM 781 C CA . ASP A 1 99 ? 0.124 6.580 10.364 1.00 94.25 99 ASP A CA 1
ATOM 782 C C . ASP A 1 99 ? 0.229 5.268 9.566 1.00 94.25 99 ASP A C 1
ATOM 784 O O . ASP A 1 99 ? 1.328 4.852 9.203 1.00 94.25 99 ASP A O 1
ATOM 788 N N . PHE A 1 100 ? -0.911 4.617 9.281 1.00 96.19 100 PHE A N 1
ATOM 789 C CA . PHE A 1 100 ? -0.972 3.429 8.429 1.00 96.19 100 PHE A CA 1
ATOM 790 C C . PHE A 1 100 ? -0.322 3.719 7.076 1.00 96.19 100 PHE A C 1
ATOM 792 O O . PHE A 1 100 ? -0.670 4.699 6.405 1.00 96.19 100 PHE A O 1
ATOM 799 N N . ALA A 1 101 ? 0.579 2.833 6.659 1.00 96.81 101 ALA A N 1
ATOM 800 C CA . ALA A 1 101 ? 1.299 2.984 5.406 1.00 96.81 101 ALA A CA 1
ATOM 801 C C . ALA A 1 101 ? 1.406 1.665 4.635 1.00 96.81 101 ALA A C 1
ATOM 803 O O . ALA A 1 101 ? 1.513 0.585 5.216 1.00 96.81 101 ALA A O 1
ATOM 804 N N . ILE A 1 102 ? 1.399 1.769 3.306 1.00 97.81 102 ILE A N 1
ATOM 805 C CA . ILE A 1 102 ? 1.719 0.673 2.385 1.00 97.81 102 ILE A CA 1
ATOM 806 C C . ILE A 1 102 ? 3.067 0.996 1.766 1.00 97.81 102 ILE A C 1
ATOM 808 O O . ILE A 1 102 ? 3.168 1.924 0.963 1.00 97.81 102 ILE A O 1
ATOM 812 N N . LYS A 1 103 ? 4.097 0.244 2.136 1.00 97.25 103 LYS A N 1
ATOM 813 C CA . LYS A 1 103 ? 5.476 0.527 1.760 1.00 97.25 103 LYS A CA 1
ATOM 814 C C . LYS A 1 103 ? 5.977 -0.451 0.719 1.00 97.25 103 LYS A C 1
ATOM 816 O O . LYS A 1 103 ? 5.808 -1.660 0.858 1.00 97.25 103 LYS A O 1
ATOM 821 N N . PHE A 1 104 ? 6.623 0.103 -0.294 1.00 96.81 104 PHE A N 1
ATOM 822 C CA . PHE A 1 104 ? 7.257 -0.616 -1.380 1.00 96.81 104 PHE A CA 1
ATOM 823 C C . PHE A 1 104 ? 8.759 -0.386 -1.314 1.00 96.81 104 PHE A C 1
ATOM 825 O O . PHE A 1 104 ? 9.224 0.758 -1.279 1.00 96.81 104 PHE A O 1
ATOM 832 N N . ASN A 1 105 ? 9.516 -1.474 -1.344 1.00 95.19 105 ASN A N 1
ATOM 833 C CA . ASN A 1 105 ? 10.963 -1.451 -1.415 1.00 95.19 105 ASN A CA 1
ATOM 834 C C . ASN A 1 105 ? 11.423 -2.191 -2.672 1.00 95.19 105 ASN A C 1
ATOM 836 O O . ASN A 1 105 ? 11.251 -3.400 -2.803 1.00 95.19 105 ASN A O 1
ATOM 840 N N . TRP A 1 106 ? 12.032 -1.448 -3.586 1.00 91.06 106 TRP A N 1
ATOM 841 C CA . TRP A 1 106 ? 12.568 -1.928 -4.857 1.00 91.06 106 TRP A CA 1
ATOM 842 C C . TRP A 1 106 ? 14.087 -2.059 -4.831 1.00 91.06 106 TRP A C 1
ATOM 844 O O . TRP A 1 106 ? 14.677 -2.343 -5.866 1.00 91.06 106 TRP A O 1
ATOM 854 N N . ASN A 1 107 ? 14.748 -1.819 -3.691 1.00 83.00 107 ASN A N 1
ATOM 855 C CA . ASN A 1 107 ? 16.205 -1.905 -3.587 1.00 83.00 107 ASN A CA 1
ATOM 856 C C . ASN A 1 107 ? 16.651 -3.378 -3.615 1.00 83.00 107 ASN A C 1
ATOM 858 O O . ASN A 1 107 ? 17.012 -3.962 -2.591 1.00 83.00 107 ASN A O 1
ATOM 862 N N . ALA A 1 108 ? 16.588 -3.986 -4.797 1.00 66.25 108 ALA A N 1
ATOM 863 C CA . ALA A 1 108 ? 17.125 -5.304 -5.071 1.00 66.25 108 ALA A CA 1
ATOM 864 C C . ALA A 1 108 ? 18.659 -5.294 -4.966 1.00 66.25 108 ALA A C 1
ATOM 866 O O . ALA A 1 108 ? 19.316 -4.258 -5.081 1.00 66.25 108 ALA A O 1
ATOM 867 N N . ARG A 1 109 ? 19.242 -6.475 -4.731 1.00 56.34 109 ARG A N 1
ATOM 868 C CA . ARG A 1 109 ? 20.697 -6.647 -4.569 1.00 56.34 109 ARG A CA 1
ATOM 869 C C . ARG A 1 109 ? 21.480 -6.496 -5.878 1.00 56.34 109 ARG A C 1
ATOM 871 O O . ARG A 1 109 ? 22.657 -6.158 -5.815 1.00 56.34 109 ARG A O 1
ATOM 878 N N . ASP A 1 110 ? 20.821 -6.694 -7.018 1.00 59.31 110 ASP A N 1
ATOM 879 C CA . ASP A 1 110 ? 21.390 -6.586 -8.360 1.00 59.31 110 ASP A CA 1
ATOM 880 C C . ASP A 1 110 ? 20.580 -5.569 -9.180 1.00 59.31 110 ASP A C 1
ATOM 882 O O . ASP A 1 110 ? 19.360 -5.669 -9.286 1.00 59.31 110 ASP A O 1
ATOM 886 N N . THR A 1 111 ? 21.243 -4.562 -9.756 1.00 66.00 111 THR A N 1
ATOM 887 C CA . THR A 1 111 ? 20.578 -3.523 -10.560 1.00 66.00 111 THR A CA 1
ATOM 888 C C . THR A 1 111 ? 20.333 -4.033 -11.979 1.00 66.00 111 THR A C 1
ATOM 890 O O . THR A 1 111 ? 21.205 -3.913 -12.844 1.00 66.00 111 THR A O 1
ATOM 893 N N . SER A 1 112 ? 19.164 -4.620 -12.222 1.00 83.88 112 SER A N 1
ATOM 894 C CA . SER A 1 112 ? 18.741 -5.036 -13.562 1.00 83.88 112 SER A CA 1
ATOM 895 C C . SER A 1 112 ? 18.424 -3.827 -14.466 1.00 83.88 112 SER A C 1
ATOM 897 O O . SER A 1 112 ? 18.262 -2.691 -14.006 1.00 83.88 112 SER A O 1
ATOM 899 N N . GLU A 1 113 ? 18.294 -4.062 -15.777 1.00 87.06 113 GLU A N 1
ATOM 900 C CA . GLU A 1 113 ? 17.799 -3.047 -16.720 1.00 87.06 113 GLU A CA 1
ATOM 901 C C . GLU A 1 113 ? 16.362 -2.609 -16.380 1.00 87.06 113 GLU A C 1
ATOM 903 O O . GLU A 1 113 ? 16.027 -1.429 -16.508 1.00 87.06 113 GLU A O 1
ATOM 908 N N . LEU A 1 114 ? 15.530 -3.529 -15.880 1.00 87.75 114 LEU A N 1
ATOM 909 C CA . LEU A 1 114 ? 14.163 -3.234 -15.452 1.00 87.75 114 LEU A CA 1
ATOM 910 C C . LEU A 1 114 ? 14.142 -2.380 -14.180 1.00 87.75 114 LEU A C 1
ATOM 912 O O . LEU A 1 114 ? 13.353 -1.439 -14.105 1.00 87.75 114 LEU A O 1
ATOM 916 N N . HIS A 1 115 ? 15.043 -2.623 -13.228 1.00 88.94 115 HIS A N 1
ATOM 917 C CA . HIS A 1 115 ? 15.210 -1.771 -12.052 1.00 88.94 115 HIS A CA 1
ATOM 918 C C . HIS A 1 115 ? 15.648 -0.355 -12.448 1.00 88.94 115 HIS A C 1
ATOM 920 O O . HIS A 1 115 ? 15.062 0.633 -12.001 1.00 88.94 115 HIS A O 1
ATOM 926 N N . ALA A 1 116 ? 16.637 -0.233 -13.341 1.00 88.06 116 ALA A N 1
ATOM 927 C CA . ALA A 1 116 ? 17.065 1.065 -13.863 1.00 88.06 116 ALA A CA 1
ATOM 928 C C . ALA A 1 116 ? 15.910 1.783 -14.582 1.00 88.06 116 ALA A C 1
ATOM 930 O O . ALA A 1 116 ? 15.699 2.984 -14.389 1.00 88.06 116 ALA A O 1
ATOM 931 N N . GLN A 1 117 ? 15.110 1.038 -15.351 1.00 88.94 117 GLN A N 1
ATOM 932 C CA . GLN A 1 117 ? 13.902 1.551 -15.979 1.00 88.94 117 GLN A CA 1
ATOM 933 C C . GLN A 1 117 ? 12.886 2.039 -14.939 1.00 88.94 117 GLN A C 1
ATOM 935 O O . GLN A 1 117 ? 12.368 3.139 -15.105 1.00 88.94 117 GLN A O 1
ATOM 940 N N . TRP A 1 118 ? 12.618 1.277 -13.877 1.00 90.25 118 TRP A N 1
ATOM 941 C CA . TRP A 1 118 ? 11.732 1.693 -12.787 1.00 90.25 118 TRP A CA 1
ATOM 942 C C . TRP A 1 118 ? 12.226 2.989 -12.139 1.00 90.25 118 TRP A C 1
ATOM 944 O O . TRP A 1 118 ? 11.494 3.976 -12.116 1.00 90.25 118 TRP A O 1
ATOM 954 N N . SER A 1 119 ? 13.496 3.024 -11.718 1.00 90.38 119 SER A N 1
ATOM 955 C CA . SER A 1 119 ? 14.107 4.158 -11.004 1.00 90.38 119 SER A CA 1
ATOM 956 C C . SER A 1 119 ? 14.114 5.473 -11.792 1.00 90.38 119 SER A C 1
ATOM 958 O O . SER A 1 119 ? 14.260 6.550 -11.219 1.00 90.38 119 SER A O 1
ATOM 960 N N . LYS A 1 120 ? 13.957 5.403 -13.120 1.00 90.06 120 LYS A N 1
ATOM 961 C CA . LYS A 1 120 ? 13.850 6.586 -13.977 1.00 90.06 120 LYS A CA 1
ATOM 962 C C . LYS A 1 120 ? 12.502 7.295 -13.816 1.00 90.06 120 LYS A C 1
ATOM 964 O O . LYS A 1 120 ? 12.431 8.502 -14.034 1.00 90.06 120 LYS A O 1
ATOM 969 N N . TYR A 1 121 ? 11.447 6.553 -13.479 1.00 90.31 121 TYR A N 1
ATOM 970 C CA . TYR A 1 121 ? 10.074 7.060 -13.428 1.00 90.31 121 TYR A CA 1
ATOM 971 C C . TYR A 1 121 ? 9.467 7.025 -12.033 1.00 90.31 121 TYR A C 1
ATOM 973 O O . TYR A 1 121 ? 8.564 7.808 -11.770 1.00 90.31 121 TYR A O 1
ATOM 981 N N . PHE A 1 122 ? 9.929 6.151 -11.149 1.00 92.12 122 PHE A N 1
ATOM 982 C CA . PHE A 1 122 ? 9.399 6.008 -9.803 1.00 92.12 122 PHE A CA 1
ATOM 983 C C . PHE A 1 122 ? 10.530 5.887 -8.791 1.00 92.12 122 PHE A C 1
ATOM 985 O O . PHE A 1 122 ? 11.623 5.415 -9.106 1.00 92.12 122 PHE A O 1
ATOM 992 N N . ASP A 1 123 ? 10.248 6.272 -7.554 1.00 93.25 123 ASP A N 1
ATOM 993 C CA . ASP A 1 123 ? 11.173 6.080 -6.450 1.00 93.25 123 ASP A CA 1
ATOM 994 C C . ASP A 1 123 ? 11.385 4.576 -6.200 1.00 93.25 123 ASP A C 1
ATOM 996 O O . ASP A 1 123 ? 10.485 3.748 -6.378 1.00 93.25 123 ASP A O 1
ATOM 1000 N N . THR A 1 124 ? 12.590 4.198 -5.770 1.00 92.69 124 THR A N 1
ATOM 1001 C CA . THR A 1 124 ? 12.912 2.800 -5.429 1.00 92.69 124 THR A CA 1
ATOM 1002 C C . THR A 1 124 ? 12.525 2.446 -3.994 1.00 92.69 124 THR A C 1
ATOM 1004 O O . THR A 1 124 ? 12.565 1.289 -3.581 1.00 92.69 124 THR A O 1
ATOM 1007 N N . THR A 1 125 ? 12.127 3.429 -3.196 1.00 94.06 125 THR A N 1
ATOM 1008 C CA . THR A 1 125 ? 11.510 3.220 -1.889 1.00 94.06 125 THR A CA 1
ATOM 1009 C C . THR A 1 125 ? 10.468 4.293 -1.689 1.00 94.06 125 THR A C 1
ATOM 1011 O O . THR A 1 125 ? 10.787 5.478 -1.725 1.00 94.06 125 THR A O 1
ATOM 1014 N N . TYR A 1 126 ? 9.227 3.875 -1.485 1.00 94.69 126 TYR A N 1
ATOM 1015 C CA . TYR A 1 126 ? 8.122 4.793 -1.269 1.00 94.69 126 TYR A CA 1
ATOM 1016 C C . TYR A 1 126 ? 7.037 4.152 -0.422 1.00 94.69 126 TYR A C 1
ATOM 1018 O O . TYR A 1 126 ? 6.953 2.933 -0.276 1.00 94.69 126 TYR A O 1
ATOM 1026 N N . GLU A 1 127 ? 6.179 5.004 0.116 1.00 95.56 127 GLU A N 1
ATOM 1027 C CA . GLU A 1 127 ? 5.022 4.607 0.896 1.00 95.56 127 GLU A CA 1
ATOM 1028 C C . GLU A 1 127 ? 3.788 5.356 0.415 1.00 95.56 127 GLU A C 1
ATOM 1030 O O . GLU A 1 127 ? 3.862 6.544 0.087 1.00 95.56 127 GLU A O 1
ATOM 1035 N N . TYR A 1 128 ? 2.651 4.670 0.403 1.00 96.62 128 TYR A N 1
ATOM 1036 C CA . TYR A 1 128 ? 1.355 5.327 0.397 1.00 96.62 128 TYR A CA 1
ATOM 1037 C C . TYR A 1 128 ? 0.878 5.496 1.828 1.00 96.62 128 TYR A C 1
ATOM 1039 O O . TYR A 1 128 ? 0.835 4.524 2.580 1.00 96.62 128 TYR A O 1
ATOM 1047 N N . THR A 1 129 ? 0.484 6.712 2.182 1.00 96.31 129 THR A N 1
ATOM 1048 C CA . THR A 1 129 ? -0.090 7.039 3.496 1.00 96.31 129 THR A CA 1
ATOM 1049 C C . THR A 1 129 ? -1.573 7.340 3.351 1.00 96.31 129 THR A C 1
ATOM 1051 O O . THR A 1 129 ? -2.067 7.535 2.239 1.00 96.31 129 THR A O 1
ATOM 1054 N N . LEU A 1 130 ? -2.309 7.373 4.459 1.00 94.56 130 LEU A N 1
ATOM 1055 C CA . LEU A 1 130 ? -3.731 7.708 4.440 1.00 94.56 130 LEU A CA 1
ATOM 1056 C C . LEU A 1 130 ? -3.963 9.186 4.766 1.00 94.56 130 LEU A C 1
AT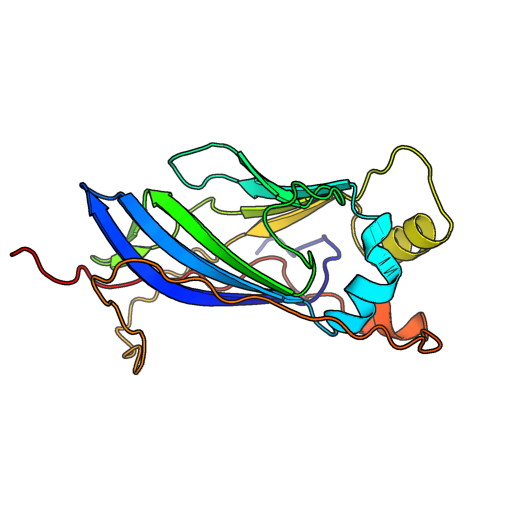OM 1058 O O . LEU A 1 130 ? -3.274 9.785 5.592 1.00 94.56 130 LEU A O 1
ATOM 1062 N N . SER A 1 131 ? -4.963 9.783 4.121 1.00 93.25 131 SER A N 1
ATOM 1063 C CA . SER A 1 131 ? -5.371 11.157 4.396 1.00 93.25 131 SER A CA 1
ATOM 1064 C C . SER A 1 131 ? -5.818 11.312 5.851 1.00 93.25 131 SER A C 1
ATOM 1066 O O . SER A 1 131 ? -6.473 10.441 6.421 1.00 93.25 131 SER A O 1
ATOM 1068 N N . LYS A 1 132 ? -5.512 12.467 6.445 1.00 89.56 132 LYS A N 1
ATOM 1069 C CA . LYS A 1 132 ? -6.020 12.853 7.771 1.00 89.56 132 LYS A CA 1
ATOM 1070 C C . LYS A 1 132 ? -7.343 13.629 7.678 1.00 89.56 132 LYS A C 1
ATOM 1072 O O . LYS A 1 132 ? -7.813 14.195 8.661 1.00 89.56 132 LYS A O 1
ATOM 1077 N N . ASP A 1 133 ? -7.967 13.631 6.500 1.00 85.94 133 ASP A N 1
ATOM 1078 C CA . ASP A 1 133 ? -9.309 14.163 6.279 1.00 85.94 133 ASP A CA 1
ATOM 1079 C C . ASP A 1 133 ? -10.361 13.112 6.658 1.00 85.94 133 ASP A C 1
ATOM 1081 O O . ASP A 1 133 ? -10.925 12.416 5.815 1.00 85.94 133 ASP A O 1
ATOM 1085 N N . PHE A 1 134 ? -10.647 12.998 7.954 1.00 79.69 134 PHE A N 1
ATOM 1086 C CA . PHE A 1 134 ? -11.528 11.965 8.516 1.00 79.69 134 PHE A CA 1
ATOM 1087 C C . PHE A 1 134 ? -13.037 12.202 8.304 1.00 79.69 134 PHE A C 1
ATOM 1089 O O . PHE A 1 134 ? -13.839 11.671 9.063 1.00 79.69 134 PHE A O 1
ATOM 1096 N N . GLY A 1 135 ? -13.427 13.012 7.309 1.00 64.00 135 GLY A N 1
ATOM 1097 C CA . GLY A 1 135 ? -14.814 13.255 6.890 1.00 64.00 135 GLY A CA 1
ATOM 1098 C C . GLY A 1 135 ? -15.795 13.634 8.014 1.00 64.00 135 GLY A C 1
ATOM 1099 O O . GLY A 1 135 ? -16.342 12.784 8.702 1.00 64.00 135 GLY A O 1
ATOM 1100 N N . THR A 1 136 ? -16.156 14.912 8.143 1.00 48.47 136 THR A N 1
ATOM 1101 C CA . THR A 1 136 ? -17.208 15.371 9.083 1.00 48.47 136 THR A CA 1
ATOM 1102 C C . THR A 1 136 ? -18.642 15.043 8.637 1.00 48.47 136 THR A C 1
ATOM 1104 O O . THR A 1 136 ? -19.602 15.449 9.290 1.00 48.47 136 THR A O 1
ATOM 1107 N N . SER A 1 137 ? -18.822 14.329 7.523 1.00 40.94 137 SER A N 1
ATOM 1108 C CA . SER A 1 137 ? -20.125 14.109 6.897 1.00 40.94 137 SER A CA 1
ATOM 1109 C C . SER A 1 137 ? -20.365 12.627 6.634 1.00 40.94 137 SER A C 1
ATOM 1111 O O . SER A 1 137 ? -19.723 12.020 5.776 1.00 40.94 137 SER A O 1
ATOM 1113 N N . LEU A 1 138 ? -21.328 12.077 7.379 1.00 45.12 138 LEU A N 1
ATOM 1114 C CA . LEU A 1 138 ? -21.940 10.752 7.247 1.00 45.12 138 LEU A CA 1
ATOM 1115 C C . LEU A 1 138 ? -22.562 10.561 5.852 1.00 45.12 138 LEU A C 1
ATOM 1117 O O . LEU A 1 138 ? -23.780 10.481 5.693 1.00 45.12 138 LEU A O 1
ATOM 1121 N N . THR A 1 139 ? -21.751 10.477 4.806 1.00 36.62 139 THR A N 1
ATOM 1122 C CA . THR A 1 139 ? -22.228 10.082 3.480 1.00 36.62 139 THR A CA 1
ATOM 1123 C C . THR A 1 139 ? -22.203 8.565 3.386 1.00 36.62 139 THR A C 1
ATOM 1125 O O . THR A 1 139 ? -21.285 7.949 2.868 1.00 36.62 139 THR A O 1
ATOM 1128 N N . SER A 1 140 ? -23.252 7.987 3.982 1.00 40.47 140 SER A N 1
ATOM 1129 C CA . SER A 1 140 ? -23.857 6.681 3.703 1.00 40.47 140 SER A CA 1
ATOM 1130 C C . SER A 1 140 ? -23.052 5.779 2.754 1.00 40.47 140 SER A C 1
ATOM 1132 O O . SER A 1 140 ? -23.267 5.770 1.541 1.00 40.47 140 SER A O 1
ATOM 1134 N N . THR A 1 141 ? -22.178 4.957 3.335 1.00 44.69 141 THR A N 1
ATOM 1135 C CA . THR A 1 141 ? -21.578 3.762 2.730 1.00 44.69 141 THR A CA 1
ATOM 1136 C C . THR A 1 141 ? -22.676 2.733 2.448 1.00 44.69 141 THR A C 1
ATOM 1138 O O . THR A 1 141 ? -22.885 1.768 3.183 1.00 44.69 141 THR A O 1
ATOM 1141 N N . LYS A 1 142 ? -23.453 2.950 1.383 1.00 43.00 142 LYS A N 1
ATOM 1142 C CA . LYS A 1 142 ? -24.392 1.943 0.885 1.00 43.00 142 LYS A CA 1
ATOM 1143 C C . LYS A 1 142 ? -23.578 0.806 0.267 1.00 43.00 142 LYS A C 1
ATOM 1145 O O . LYS A 1 142 ? -22.966 0.997 -0.778 1.00 43.00 142 LYS A O 1
ATOM 1150 N N . ASN A 1 143 ? -23.633 -0.357 0.924 1.00 41.88 143 ASN A N 1
ATOM 1151 C CA . ASN A 1 143 ? -23.152 -1.686 0.502 1.00 41.88 143 ASN A CA 1
ATOM 1152 C C . ASN A 1 143 ? -21.843 -2.207 1.130 1.00 41.88 143 ASN A C 1
ATOM 1154 O O . ASN A 1 143 ? -21.212 -3.077 0.537 1.00 41.88 143 ASN A O 1
ATOM 1158 N N . ILE A 1 144 ? -21.462 -1.780 2.341 1.00 50.94 144 ILE A N 1
ATOM 1159 C CA . ILE A 1 144 ? -20.470 -2.537 3.130 1.00 50.94 144 ILE A CA 1
ATOM 1160 C C . ILE A 1 144 ? -21.214 -3.567 3.977 1.00 50.94 144 ILE A C 1
ATOM 1162 O O . ILE A 1 144 ? -21.991 -3.221 4.870 1.00 50.94 144 ILE A O 1
ATOM 1166 N N . LYS A 1 145 ? -21.008 -4.849 3.670 1.00 45.19 145 LYS A N 1
ATOM 1167 C CA . LYS A 1 145 ? -21.509 -5.963 4.475 1.00 45.19 145 LYS A CA 1
ATOM 1168 C C . LYS A 1 145 ? -20.604 -6.135 5.688 1.00 45.19 145 LYS A C 1
ATOM 1170 O O . LYS A 1 145 ? -19.663 -6.906 5.643 1.00 45.19 145 LYS A O 1
ATOM 1175 N N . ILE A 1 146 ? -20.917 -5.441 6.775 1.00 47.00 146 ILE A N 1
ATOM 1176 C CA . ILE A 1 146 ? -20.339 -5.729 8.092 1.00 47.00 146 ILE A CA 1
ATOM 1177 C C . ILE A 1 146 ? -21.025 -7.009 8.596 1.00 47.00 146 ILE A C 1
ATOM 1179 O O . ILE A 1 146 ? -22.040 -6.960 9.293 1.00 47.00 146 ILE A O 1
ATOM 1183 N N . GLU A 1 147 ? -20.554 -8.171 8.141 1.00 42.06 147 GLU A N 1
ATOM 1184 C CA . GLU A 1 147 ? -21.111 -9.478 8.500 1.00 42.06 147 GLU A CA 1
ATOM 1185 C C . GLU A 1 147 ? -20.233 -10.180 9.549 1.00 42.06 147 GLU A C 1
ATOM 1187 O O . GLU A 1 147 ? -19.023 -10.323 9.408 1.00 42.06 147 GLU A O 1
ATOM 1192 N N . ARG A 1 148 ? -20.857 -10.706 10.608 1.00 37.47 148 ARG A N 1
ATOM 1193 C CA . ARG A 1 148 ? -20.217 -11.634 11.551 1.00 37.47 148 ARG A CA 1
ATOM 1194 C C . ARG A 1 148 ? -20.189 -13.026 10.887 1.00 37.47 148 ARG A C 1
ATOM 1196 O O . ARG A 1 148 ? -21.156 -13.767 11.050 1.00 37.47 148 ARG A O 1
ATOM 1203 N N . ARG A 1 149 ? -19.159 -13.380 10.097 1.00 36.81 149 ARG A N 1
ATOM 1204 C CA . ARG A 1 149 ? -19.056 -14.717 9.454 1.00 36.81 149 ARG A CA 1
ATOM 1205 C C . ARG A 1 149 ? -17.647 -15.317 9.391 1.00 36.81 149 ARG A C 1
ATOM 1207 O O . ARG A 1 149 ? -16.652 -14.624 9.221 1.00 36.81 149 ARG A O 1
ATOM 1214 N N . CYS A 1 150 ? -17.622 -16.643 9.550 1.00 29.31 150 CYS A N 1
ATOM 1215 C CA . CYS A 1 150 ? -16.464 -17.533 9.485 1.00 29.31 150 CYS A CA 1
ATOM 1216 C C . CYS A 1 150 ? -16.064 -17.830 8.029 1.00 29.31 150 CYS A C 1
ATOM 1218 O O . CYS A 1 150 ? -16.925 -17.911 7.157 1.00 29.31 150 CYS A O 1
ATOM 1220 N N . MET A 1 151 ? -14.753 -17.979 7.814 1.00 29.86 151 MET A N 1
ATOM 1221 C CA . MET A 1 151 ? -14.075 -18.142 6.523 1.00 29.86 151 MET A CA 1
ATOM 1222 C C . MET A 1 151 ? -14.500 -19.389 5.742 1.00 29.86 151 MET A C 1
ATOM 1224 O O . MET A 1 151 ? -14.513 -20.477 6.309 1.00 29.86 151 MET A O 1
ATOM 1228 N N . GLU A 1 152 ? -14.637 -19.238 4.424 1.00 27.56 152 GLU A N 1
ATOM 1229 C CA . GLU A 1 152 ? -14.287 -20.271 3.444 1.00 27.56 152 GLU A CA 1
ATOM 1230 C C . GLU A 1 152 ? -13.542 -19.619 2.270 1.00 27.56 152 GLU A C 1
ATOM 1232 O O . GLU A 1 152 ? -13.917 -18.547 1.791 1.00 27.56 152 GLU A O 1
ATOM 1237 N N . SER A 1 153 ? -12.446 -20.257 1.864 1.00 28.95 153 SER A N 1
ATOM 1238 C CA . SER A 1 153 ? -11.501 -19.795 0.848 1.00 28.95 153 SER A CA 1
ATOM 1239 C C . SER A 1 153 ? -11.794 -20.462 -0.492 1.00 28.95 153 SER A C 1
ATOM 1241 O O . SER A 1 153 ? -12.070 -21.660 -0.537 1.00 28.95 153 SER A O 1
ATOM 1243 N N . SER A 1 154 ? -11.619 -19.737 -1.593 1.00 26.69 154 SER A N 1
ATOM 1244 C CA . SER A 1 154 ? -11.559 -20.339 -2.928 1.00 26.69 154 SER A CA 1
ATOM 1245 C C . SER A 1 154 ? -10.626 -19.547 -3.840 1.00 26.69 154 SER A C 1
ATOM 1247 O O . SER A 1 154 ? -10.636 -18.319 -3.839 1.00 26.69 154 SER A O 1
ATOM 1249 N N . SER A 1 155 ? -9.806 -20.296 -4.568 1.00 29.53 155 SER A N 1
ATOM 1250 C CA . SER A 1 155 ? -8.563 -19.912 -5.233 1.00 29.53 155 SER A CA 1
ATOM 1251 C C . SER A 1 155 ? -8.633 -20.001 -6.768 1.00 29.53 155 SER A C 1
ATOM 1253 O O . SER A 1 155 ? -9.521 -20.659 -7.311 1.00 29.53 155 SER A O 1
ATOM 1255 N N . ASN A 1 156 ? -7.597 -19.426 -7.409 1.00 30.80 156 ASN A N 1
ATOM 1256 C CA . ASN A 1 156 ? -7.084 -19.633 -8.785 1.00 30.80 156 ASN A CA 1
ATOM 1257 C C . ASN A 1 156 ? -7.815 -18.882 -9.929 1.00 30.80 156 ASN A C 1
ATOM 1259 O O . ASN A 1 156 ? -9.021 -18.695 -9.871 1.00 30.80 156 ASN A O 1
ATOM 1263 N N . SER A 1 157 ? -7.191 -18.416 -11.026 1.00 34.16 157 SER A N 1
ATOM 1264 C CA . SER A 1 157 ? -5.841 -18.582 -11.607 1.00 34.16 157 SER A CA 1
ATOM 1265 C C . SER A 1 157 ? -5.536 -17.484 -12.655 1.00 34.16 157 SER A C 1
ATOM 1267 O O . SER A 1 157 ? -6.437 -16.829 -13.174 1.00 34.16 157 SER A O 1
ATOM 1269 N N . THR A 1 158 ? -4.247 -17.373 -12.976 1.00 37.53 158 THR A N 1
ATOM 1270 C CA . THR A 1 158 ? -3.480 -16.506 -13.891 1.00 37.53 158 THR A CA 1
ATOM 1271 C C . THR A 1 158 ? -3.796 -16.568 -15.397 1.00 37.53 158 THR A C 1
ATOM 1273 O O . THR A 1 158 ? -4.171 -17.607 -15.935 1.00 37.53 158 THR A O 1
ATOM 1276 N N . SER A 1 159 ? -3.455 -15.482 -16.108 1.00 35.16 159 SER A N 1
ATOM 1277 C CA . SER A 1 159 ? -2.960 -15.524 -17.496 1.00 35.16 159 SER A CA 1
ATOM 1278 C C . SER A 1 159 ? -2.004 -14.352 -17.761 1.00 35.16 159 SER A C 1
ATOM 1280 O O . SER A 1 159 ? -2.393 -13.197 -17.587 1.00 35.16 159 SER A O 1
ATOM 1282 N N . ILE A 1 160 ? -0.771 -14.649 -18.180 1.00 38.03 160 ILE A N 1
ATOM 1283 C CA . ILE A 1 160 ? 0.253 -13.672 -18.581 1.00 38.03 160 ILE A CA 1
ATOM 1284 C C . ILE A 1 160 ? 0.100 -13.414 -20.083 1.00 38.03 160 ILE A C 1
ATOM 1286 O O . ILE A 1 160 ? 0.080 -14.359 -20.870 1.00 38.03 160 ILE A O 1
ATOM 1290 N N . ALA A 1 161 ? -0.016 -12.145 -20.472 1.00 37.78 161 ALA A N 1
ATOM 1291 C CA . ALA A 1 161 ? 0.050 -11.707 -21.860 1.00 37.78 161 ALA A CA 1
ATOM 1292 C C . ALA A 1 161 ? 1.269 -10.793 -22.026 1.00 37.78 161 ALA A C 1
ATOM 1294 O O . ALA A 1 161 ? 1.323 -9.718 -21.428 1.00 37.78 161 ALA A O 1
ATOM 1295 N N . ASP A 1 162 ? 2.226 -11.232 -22.843 1.00 41.94 162 ASP A N 1
ATOM 1296 C CA . ASP A 1 162 ? 3.327 -10.406 -23.328 1.00 41.94 162 ASP A CA 1
ATOM 1297 C C . ASP A 1 162 ? 2.771 -9.280 -24.203 1.00 41.94 162 ASP A C 1
ATOM 1299 O O . ASP A 1 162 ? 2.207 -9.514 -25.276 1.00 41.94 162 ASP A O 1
ATOM 1303 N N . ALA A 1 163 ? 2.937 -8.041 -23.749 1.00 43.59 163 ALA A N 1
ATOM 1304 C CA . ALA A 1 163 ? 2.643 -6.851 -24.527 1.00 43.59 163 ALA A CA 1
ATOM 1305 C C . ALA A 1 163 ? 3.886 -5.965 -24.553 1.00 43.59 163 ALA A C 1
ATOM 1307 O O . ALA A 1 163 ? 4.387 -5.558 -23.505 1.00 43.59 163 ALA A O 1
ATOM 1308 N N . ASN A 1 164 ? 4.357 -5.659 -25.766 1.00 46.28 164 ASN A N 1
ATOM 1309 C CA . ASN A 1 164 ? 5.340 -4.613 -26.037 1.00 46.28 164 ASN A CA 1
ATOM 1310 C C . ASN A 1 164 ? 5.020 -3.375 -25.190 1.00 46.28 164 ASN A C 1
ATOM 1312 O O . ASN A 1 164 ? 4.014 -2.697 -25.403 1.00 46.28 164 ASN A O 1
ATOM 1316 N N . TYR A 1 165 ? 5.865 -3.132 -24.196 1.00 57.16 165 TYR A N 1
ATOM 1317 C CA . TYR A 1 165 ? 5.648 -2.114 -23.188 1.00 57.16 165 TYR A CA 1
ATOM 1318 C C . TYR A 1 165 ? 6.229 -0.789 -23.676 1.00 57.16 165 TYR A C 1
ATOM 1320 O O . TYR A 1 165 ? 7.449 -0.613 -23.671 1.00 57.16 165 TYR A O 1
ATOM 1328 N N . ASP A 1 166 ? 5.371 0.141 -24.095 1.00 68.06 166 ASP A N 1
ATOM 1329 C CA . ASP A 1 166 ? 5.802 1.506 -24.399 1.00 68.06 166 ASP A CA 1
ATOM 1330 C C . ASP A 1 166 ? 6.234 2.197 -23.104 1.00 68.06 166 ASP A C 1
ATOM 1332 O O . ASP A 1 166 ? 5.433 2.473 -22.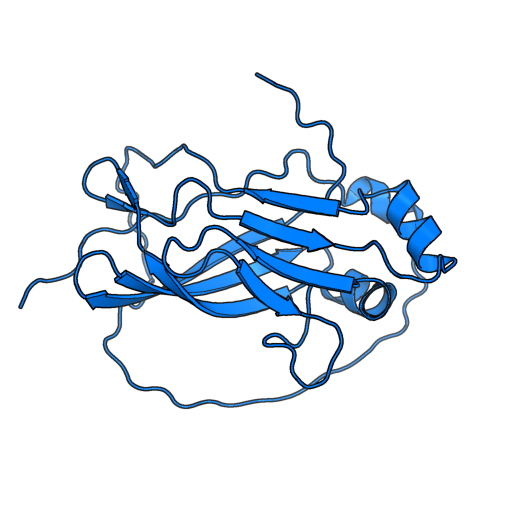220 1.00 68.06 166 ASP A O 1
ATOM 1336 N N . VAL A 1 167 ? 7.529 2.460 -22.975 1.00 65.56 167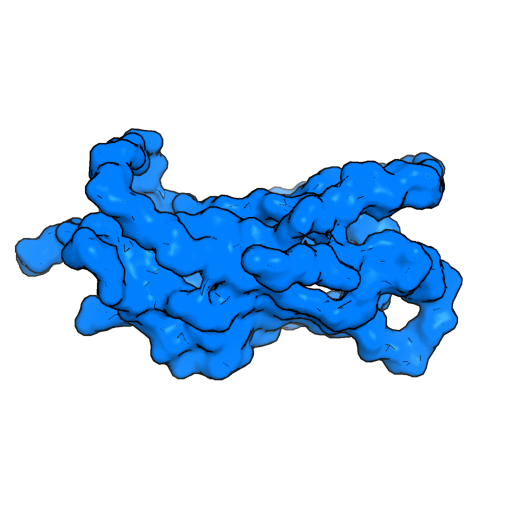 VAL A N 1
ATOM 1337 C CA . VAL A 1 167 ? 8.139 3.035 -21.773 1.00 65.56 167 VAL A CA 1
ATOM 1338 C C . VAL A 1 167 ? 7.670 4.473 -21.517 1.00 65.56 167 VAL A C 1
ATOM 1340 O O . VAL A 1 167 ? 7.712 4.925 -20.375 1.00 65.56 167 VAL A O 1
ATOM 1343 N N . GLY A 1 168 ? 7.183 5.179 -22.544 1.00 70.00 168 GLY A N 1
ATOM 1344 C CA . GLY A 1 168 ? 6.689 6.552 -22.422 1.00 70.00 168 GLY A CA 1
ATOM 1345 C C . GLY A 1 168 ? 5.425 6.691 -21.567 1.00 70.00 168 GLY A C 1
ATOM 1346 O O . GLY A 1 168 ? 5.153 7.772 -21.051 1.00 70.00 168 GLY A O 1
ATOM 1347 N N . VAL A 1 169 ? 4.670 5.608 -21.359 1.00 81.06 169 VAL A N 1
ATOM 1348 C CA . VAL A 1 169 ? 3.433 5.646 -20.558 1.00 81.06 169 VAL A CA 1
ATOM 1349 C C . VAL A 1 169 ? 3.695 5.671 -19.050 1.00 81.06 169 VAL A C 1
ATOM 1351 O O . VAL A 1 169 ? 2.820 6.078 -18.294 1.00 81.06 169 VAL A O 1
ATOM 1354 N N . LEU A 1 170 ? 4.901 5.290 -18.605 1.00 84.75 170 LEU A N 1
ATOM 1355 C CA . LEU A 1 170 ? 5.268 5.261 -17.184 1.00 84.75 170 LEU A CA 1
ATOM 1356 C C . LEU A 1 170 ? 5.196 6.636 -16.522 1.00 84.75 170 LEU A C 1
ATOM 1358 O O . LEU A 1 170 ? 4.753 6.752 -15.384 1.00 84.75 170 LEU A O 1
ATOM 1362 N N . GLU A 1 17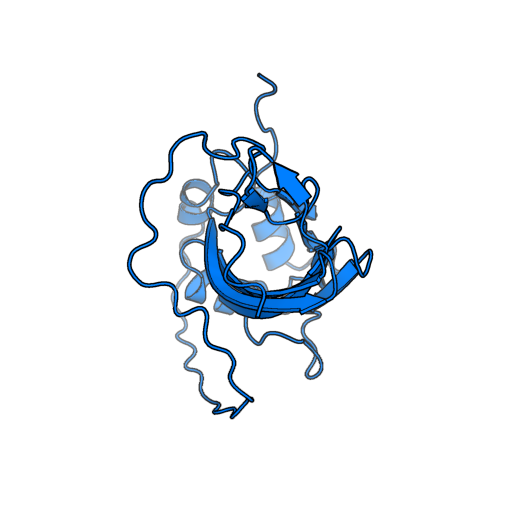1 ? 5.584 7.678 -17.253 1.00 86.69 171 GLU A N 1
ATOM 1363 C CA . GLU A 1 171 ? 5.486 9.062 -16.787 1.00 86.69 171 GLU A CA 1
ATOM 1364 C C . GLU A 1 171 ? 4.022 9.474 -16.567 1.00 86.69 171 GLU A C 1
ATOM 1366 O O . GLU A 1 171 ? 3.695 10.142 -15.591 1.00 86.69 171 GLU A O 1
ATOM 1371 N N . GLN A 1 172 ? 3.106 8.996 -17.415 1.00 87.88 172 GLN A N 1
ATOM 1372 C CA . GLN A 1 172 ? 1.669 9.278 -17.302 1.00 87.88 172 GLN A CA 1
ATOM 1373 C C . GLN A 1 172 ? 1.011 8.541 -16.128 1.00 87.88 172 GLN A C 1
ATOM 1375 O O . GLN A 1 172 ? -0.084 8.906 -15.700 1.00 87.88 172 GLN A O 1
ATOM 1380 N N . TRP A 1 173 ? 1.662 7.496 -15.615 1.00 90.69 173 TRP A N 1
ATOM 1381 C CA . TRP A 1 173 ? 1.186 6.687 -14.495 1.00 90.69 173 TRP A CA 1
ATOM 1382 C C . TRP A 1 173 ? 1.652 7.210 -13.139 1.00 90.69 173 TRP A C 1
ATOM 1384 O O . TRP A 1 173 ? 1.287 6.630 -12.119 1.00 90.69 173 TRP A O 1
ATOM 1394 N N . GLN A 1 174 ? 2.423 8.299 -13.100 1.00 91.19 174 GLN A N 1
ATOM 1395 C CA . GLN A 1 174 ? 2.806 8.948 -11.852 1.00 91.19 174 GLN A CA 1
ATOM 1396 C C . GLN A 1 174 ? 1.589 9.566 -11.154 1.00 91.19 174 GLN A C 1
ATOM 1398 O O . GLN A 1 174 ? 0.711 10.188 -11.765 1.00 91.19 174 GLN A O 1
ATOM 1403 N N . ALA A 1 175 ? 1.521 9.378 -9.841 1.00 89.94 175 ALA A N 1
ATOM 1404 C CA . ALA A 1 175 ? 0.524 10.001 -8.995 1.00 89.94 175 ALA A CA 1
ATOM 1405 C C . ALA A 1 175 ? 0.917 11.441 -8.676 1.00 89.94 175 ALA A C 1
ATOM 1407 O O . ALA A 1 175 ? 2.077 11.750 -8.420 1.00 89.94 175 ALA A O 1
ATOM 1408 N N . SER A 1 176 ? -0.081 12.314 -8.570 1.00 87.56 176 SER A N 1
ATOM 1409 C CA . SER A 1 176 ? 0.116 13.664 -8.035 1.00 87.56 176 SER A CA 1
ATOM 1410 C C . SER A 1 176 ? 0.344 13.683 -6.514 1.00 87.56 176 SER A C 1
ATOM 1412 O O . SER A 1 176 ? 0.660 14.731 -5.955 1.00 87.56 176 SER A O 1
ATOM 1414 N N . SER A 1 177 ? 0.106 12.559 -5.828 1.00 90.31 177 SER A N 1
ATOM 1415 C CA . SER A 1 177 ? 0.217 12.394 -4.377 1.00 90.31 177 SER A CA 1
ATOM 1416 C C . SER A 1 177 ? 0.372 10.914 -4.019 1.00 90.31 177 SER A C 1
ATOM 1418 O O . SER A 1 177 ? -0.253 10.065 -4.654 1.00 90.31 177 SER A O 1
ATOM 1420 N N . ASN A 1 178 ? 1.126 10.609 -2.963 1.00 92.31 178 ASN A N 1
ATOM 1421 C CA . ASN A 1 178 ? 1.139 9.290 -2.318 1.00 92.31 178 ASN A CA 1
ATOM 1422 C C . ASN A 1 178 ? 0.103 9.151 -1.187 1.00 92.31 178 ASN A C 1
ATOM 1424 O O . ASN A 1 178 ? 0.073 8.136 -0.494 1.00 92.31 178 ASN A O 1
ATOM 1428 N N . VAL A 1 179 ? -0.725 10.170 -0.960 1.00 94.19 179 VAL A N 1
ATOM 1429 C CA . VAL A 1 179 ? -1.767 10.148 0.071 1.00 94.19 179 VAL A CA 1
ATOM 1430 C C . VAL A 1 179 ? -3.054 9.574 -0.516 1.00 94.19 179 VAL A C 1
ATOM 1432 O O . VAL A 1 179 ? -3.645 10.158 -1.425 1.00 94.19 179 VAL A O 1
ATOM 1435 N N . LEU A 1 180 ? -3.495 8.443 0.025 1.00 93.44 180 LEU A N 1
ATOM 1436 C CA . LEU A 1 180 ? -4.721 7.741 -0.342 1.00 93.44 180 LEU A CA 1
ATOM 1437 C C . LEU A 1 180 ? -5.874 8.117 0.606 1.00 93.44 180 LEU A C 1
ATOM 1439 O O . LEU A 1 180 ? -5.634 8.571 1.726 1.00 93.44 180 LEU A O 1
ATOM 1443 N N . PRO A 1 181 ? -7.144 7.947 0.202 1.00 91.88 181 PRO A N 1
ATOM 1444 C CA . PRO A 1 181 ? -8.275 8.191 1.092 1.00 91.88 181 PRO A CA 1
ATOM 1445 C C . PRO A 1 181 ? -8.224 7.283 2.325 1.00 91.88 181 PRO A C 1
ATOM 1447 O O . PRO A 1 181 ? -8.021 6.075 2.201 1.00 91.88 181 PRO A O 1
ATOM 1450 N N . ASN A 1 182 ? -8.447 7.851 3.510 1.00 92.50 182 ASN A N 1
ATOM 1451 C CA . ASN A 1 182 ? -8.624 7.050 4.717 1.00 92.50 182 ASN A CA 1
ATOM 1452 C C . ASN A 1 182 ? -10.051 6.501 4.783 1.00 92.50 182 ASN A C 1
ATOM 1454 O O . ASN A 1 182 ? -11.000 7.115 4.292 1.00 92.50 182 ASN A O 1
ATOM 1458 N N . PHE A 1 183 ? -10.194 5.334 5.396 1.00 91.81 183 PHE A N 1
ATOM 1459 C CA . PHE A 1 183 ? -11.468 4.677 5.591 1.00 91.81 183 PHE A CA 1
ATOM 1460 C C . PHE A 1 183 ? -11.894 4.782 7.055 1.00 91.81 183 PHE A C 1
ATOM 1462 O O . PHE A 1 18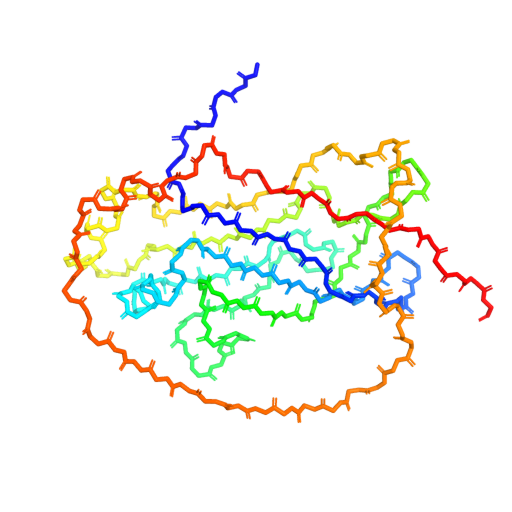3 ? -11.203 4.287 7.947 1.00 91.81 183 PHE A O 1
ATOM 1469 N N . CYS A 1 184 ? -13.057 5.395 7.279 1.00 91.38 184 CYS A N 1
ATOM 1470 C CA . CYS A 1 184 ? -13.687 5.516 8.587 1.00 91.38 184 CYS A CA 1
ATOM 1471 C C . CYS A 1 184 ? -15.076 4.866 8.583 1.00 91.38 184 CYS A C 1
ATOM 1473 O O . CYS A 1 184 ? -15.814 4.941 7.600 1.00 91.38 184 CYS A O 1
ATOM 1475 N N . TRP A 1 185 ? -15.449 4.241 9.696 1.00 89.06 185 TRP A N 1
ATOM 1476 C CA . TRP A 1 185 ? -16.711 3.545 9.895 1.00 89.06 185 TRP A CA 1
ATOM 1477 C C . TRP A 1 185 ? -17.307 3.853 11.269 1.00 89.06 185 TRP A C 1
ATOM 1479 O O . TRP A 1 185 ? -16.614 4.138 12.248 1.00 89.06 185 TRP A O 1
ATOM 1489 N N . THR A 1 186 ? -18.632 3.782 11.357 1.00 86.00 186 THR A N 1
ATOM 1490 C CA . THR A 1 186 ? -19.345 3.899 12.629 1.00 86.00 186 THR A CA 1
ATOM 1491 C C . THR A 1 186 ? -19.200 2.626 13.453 1.00 86.00 186 THR A C 1
ATOM 1493 O O . THR A 1 186 ? -19.114 1.517 12.921 1.00 86.00 186 THR A O 1
ATOM 1496 N N . LYS A 1 187 ? -19.251 2.760 14.780 1.00 72.69 187 LYS A N 1
ATOM 1497 C CA . LYS A 1 187 ? -19.356 1.614 15.687 1.00 72.69 187 LYS A CA 1
ATOM 1498 C C . LYS A 1 187 ? -20.662 0.856 15.414 1.00 72.69 187 LYS A C 1
ATOM 1500 O O . LYS A 1 187 ? -21.735 1.340 15.764 1.00 72.69 187 LYS A O 1
ATOM 1505 N N . HIS A 1 188 ? -20.592 -0.335 14.825 1.00 59.50 188 HIS A N 1
ATOM 1506 C CA . HIS A 1 188 ? -21.770 -1.187 14.664 1.00 59.50 188 HIS A CA 1
ATOM 1507 C C . HIS A 1 188 ? -21.893 -2.171 15.836 1.00 59.50 188 HIS A C 1
ATOM 1509 O O . HIS A 1 188 ? -21.109 -3.103 15.966 1.00 59.50 188 HIS A O 1
ATOM 1515 N N . CYS A 1 189 ? -22.908 -1.916 16.670 1.00 39.16 189 CYS A N 1
ATOM 1516 C CA . CYS A 1 189 ? -23.536 -2.797 17.661 1.00 39.16 189 CYS A CA 1
ATOM 1517 C C . CYS A 1 189 ? -22.645 -3.396 18.765 1.00 39.16 189 CYS A C 1
ATOM 1519 O O . CYS A 1 189 ? -22.038 -4.453 18.626 1.00 39.16 189 CYS A O 1
ATOM 1521 N N . SER A 1 190 ? -22.731 -2.782 19.946 1.00 38.81 190 SER A N 1
ATOM 1522 C CA . SER A 1 190 ? -22.765 -3.518 21.210 1.00 38.81 190 SER A CA 1
ATOM 1523 C C . SER A 1 190 ? -24.075 -4.308 21.306 1.00 38.81 190 SER A C 1
ATOM 1525 O O . SER A 1 190 ? -25.148 -3.703 21.343 1.00 38.81 190 SER A O 1
ATOM 1527 N N . ALA A 1 191 ? -23.962 -5.634 21.338 1.00 32.12 191 ALA A N 1
ATOM 1528 C CA . ALA A 1 191 ? -24.903 -6.567 21.952 1.00 32.12 191 ALA A CA 1
ATOM 1529 C C . ALA A 1 191 ? -24.134 -7.840 22.322 1.00 32.12 191 ALA A C 1
ATOM 1531 O O . ALA A 1 191 ? -23.527 -8.446 21.401 1.00 32.12 191 ALA A O 1
#

pLDDT: mean 80.44, std 21.55, range [26.69, 97.81]

Secondary structure (DSSP, 8-state):
-PPP----B-EEEEEEEEEEEETTEEEEEEEEEETTHHHHHHHHTTT--EEEEE--SS-SEEEEE-SSTT-S-S-TTEEEEEEEEE-EEETTEEES-TT-EEEEE---SS--HHHHHHHHHS-SEEEEEE-S---SS----TT-----------------------TTHHHHTB-S-SEEPP-EE------

Sequence (191 aa):
MKTFSGNVPQASFSVSDVAWVKDDLFKVTINFETIESAKLFAKFQDELSDLKLENTGVEDEILMWDGSSHSKIDNFSKWSSTVLVKASKHNDLYCLPDDFAIKFNWNARDTSELHAQWSKYFDTTYEYTLSKDFGTSLTSTKNIKIERRCMESSSNSTSIADANYDVGVLEQWQASSNVLPNFCWTKHCSA